Protein AF-A0A6J1MKZ5-F1 (afdb_monomer)

Sequence (200 aa):
MRVTLLDLLPEWLDKWRMAVNVGKTAAIAFNIRRPLRNLQLRGQGIAWQTSVRYLGCYIDASLNMIRMVDHTVCQAAAARSMLHQKNRLQVQQNKCLRLATGAPRYVRNDVIHRDTRTPAVEEFVRNLAHRMFVRADNGPYQH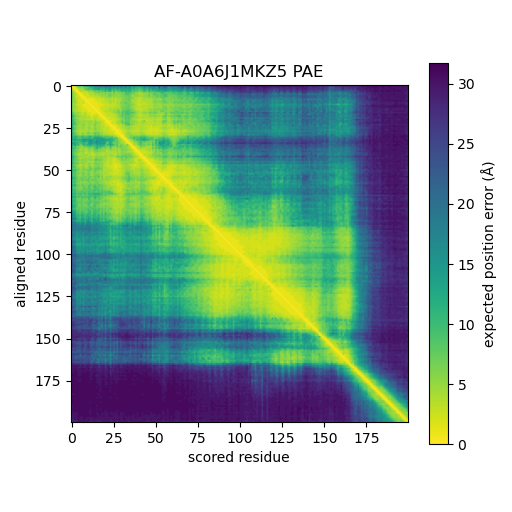LHGIAPHRERPPNGRPLPRELLLVAEPAGADAYGNEDGDEMDDAHTGLDTAPAQDSE

pLDDT: mean 77.27, std 17.69, range [35.28, 95.56]

Mean predicted aligned error: 16.22 Å

Structure (mmCIF, N/CA/C/O backbone):
data_AF-A0A6J1MKZ5-F1
#
_entry.id   AF-A0A6J1MKZ5-F1
#
loop_
_atom_site.group_PDB
_atom_site.id
_atom_site.type_symbol
_atom_site.label_atom_id
_atom_site.label_alt_id
_atom_site.label_comp_id
_atom_site.label_asym_id
_atom_site.label_entity_id
_atom_site.label_seq_id
_atom_site.pdbx_PDB_ins_code
_atom_site.Cartn_x
_atom_site.Cartn_y
_atom_site.Cartn_z
_atom_site.occupancy
_atom_site.B_iso_or_equiv
_atom_site.auth_seq_id
_atom_site.auth_comp_id
_atom_site.auth_asym_id
_atom_site.auth_atom_id
_atom_site.pdbx_PDB_model_num
ATOM 1 N N . MET A 1 1 ? -23.263 8.405 50.311 1.00 45.84 1 MET A N 1
ATOM 2 C CA . MET A 1 1 ? -22.499 7.935 49.132 1.00 45.84 1 MET A CA 1
ATOM 3 C C . MET A 1 1 ? -22.726 8.919 47.996 1.00 45.84 1 MET A C 1
ATOM 5 O O . MET A 1 1 ? -23.864 9.319 47.799 1.00 45.84 1 MET A O 1
ATOM 9 N N . ARG A 1 2 ? -21.676 9.380 47.303 1.00 57.62 2 ARG A N 1
ATOM 10 C CA . ARG A 1 2 ? -21.855 10.218 46.105 1.00 57.62 2 ARG A CA 1
ATOM 11 C C . ARG A 1 2 ? -22.147 9.288 44.928 1.00 57.62 2 ARG A C 1
ATOM 13 O O . ARG A 1 2 ? -21.234 8.593 44.503 1.00 57.62 2 ARG A O 1
ATOM 20 N N . VAL A 1 3 ? -23.392 9.267 44.458 1.00 67.19 3 VAL A N 1
ATOM 21 C CA . VAL A 1 3 ? -23.770 8.598 43.204 1.00 67.19 3 VAL A CA 1
ATOM 22 C C . VAL A 1 3 ? -23.093 9.348 42.065 1.00 67.19 3 VAL A C 1
ATOM 24 O O . VAL A 1 3 ? -23.204 10.574 41.979 1.00 67.19 3 VAL A O 1
ATOM 27 N N . THR A 1 4 ? -22.340 8.643 41.229 1.00 73.69 4 THR A N 1
ATOM 28 C CA . THR A 1 4 ? -21.748 9.230 40.029 1.00 73.69 4 THR A CA 1
ATOM 29 C C . THR A 1 4 ? -22.619 8.910 38.820 1.00 73.69 4 THR A C 1
ATOM 31 O O . THR A 1 4 ? -23.287 7.884 38.779 1.00 73.69 4 THR A O 1
ATOM 34 N N . LEU A 1 5 ? -22.613 9.776 37.802 1.00 76.19 5 LEU A N 1
ATOM 35 C CA . LEU A 1 5 ? -23.346 9.534 36.547 1.00 76.19 5 LEU A CA 1
ATOM 36 C C . LEU A 1 5 ? -22.967 8.201 35.878 1.00 76.19 5 LEU A C 1
ATOM 38 O O . LEU A 1 5 ? -23.777 7.616 35.168 1.00 76.19 5 LEU A O 1
ATOM 42 N N . LEU A 1 6 ? -21.747 7.719 36.118 1.00 76.69 6 LEU A N 1
ATOM 43 C CA . LEU A 1 6 ? -21.253 6.450 35.590 1.00 76.69 6 LEU A CA 1
ATOM 44 C C . LEU A 1 6 ? -21.963 5.242 36.213 1.00 76.69 6 LEU A C 1
ATOM 46 O O . LEU A 1 6 ? -22.095 4.222 35.543 1.00 76.69 6 LEU A O 1
ATOM 50 N N . ASP A 1 7 ? -22.478 5.371 37.436 1.00 80.00 7 ASP A N 1
ATOM 51 C CA . ASP A 1 7 ? -23.222 4.304 38.113 1.00 80.00 7 ASP A CA 1
ATOM 52 C C . ASP A 1 7 ? -24.626 4.118 37.505 1.00 80.00 7 ASP A C 1
ATOM 54 O O . ASP A 1 7 ? -25.175 3.023 37.548 1.00 80.00 7 ASP A O 1
ATOM 58 N N . LEU A 1 8 ? -25.177 5.162 36.867 1.00 87.12 8 LEU A N 1
ATOM 59 C CA . LEU A 1 8 ? -26.462 5.134 36.148 1.00 87.12 8 LEU A CA 1
ATOM 60 C C . LEU A 1 8 ? -26.323 4.692 34.680 1.00 87.12 8 LEU A C 1
ATOM 62 O O . LEU A 1 8 ? -27.315 4.463 33.987 1.00 87.12 8 LEU A O 1
ATOM 66 N N . LEU A 1 9 ? -25.089 4.578 34.182 1.00 86.69 9 LEU A N 1
ATOM 67 C CA . LEU A 1 9 ? -24.806 4.203 32.798 1.00 86.69 9 LEU A CA 1
ATOM 68 C C . LEU A 1 9 ? -25.350 2.810 32.417 1.00 86.69 9 LEU A C 1
ATOM 70 O O . LEU A 1 9 ? -25.903 2.697 31.322 1.00 86.69 9 LEU A O 1
ATOM 74 N N . PRO A 1 10 ? -25.241 1.756 33.256 1.00 87.12 10 PRO A N 1
ATOM 75 C CA . PRO A 1 10 ? -25.804 0.445 32.936 1.00 87.12 10 PRO A CA 1
ATOM 76 C C . PRO A 1 10 ? -27.321 0.498 32.725 1.00 87.12 10 PRO A C 1
ATOM 78 O O . PRO A 1 10 ? -27.802 0.006 31.708 1.00 87.12 10 PRO A O 1
ATOM 81 N N . GLU A 1 11 ? -28.047 1.165 33.628 1.00 88.81 11 GLU A N 1
ATOM 82 C CA . GLU A 1 11 ? -29.507 1.314 33.560 1.00 88.81 11 GLU A CA 1
ATOM 83 C C . GLU A 1 11 ? -29.938 2.086 32.311 1.00 88.81 11 GLU A C 1
ATOM 85 O O . GLU A 1 11 ? -30.907 1.726 31.644 1.00 88.81 11 GLU A O 1
ATOM 90 N N . TRP A 1 12 ? -29.192 3.137 31.956 1.00 90.69 12 TRP A N 1
ATOM 91 C CA . TRP A 1 12 ? -29.436 3.892 30.733 1.00 90.69 12 TRP A CA 1
ATOM 92 C C . TRP A 1 12 ? -29.227 3.023 29.486 1.00 90.69 12 TRP A C 1
ATOM 94 O O . TRP A 1 12 ? -30.085 3.004 28.605 1.00 90.69 12 TRP A O 1
ATOM 104 N N . LEU A 1 13 ? -28.133 2.258 29.419 1.00 91.06 13 LEU A N 1
ATOM 105 C CA . LEU A 1 13 ? -27.872 1.344 28.302 1.00 91.06 13 LEU A CA 1
ATOM 106 C C . LEU A 1 13 ? -28.978 0.292 28.161 1.00 91.06 13 LEU A C 1
ATOM 108 O O . LEU A 1 13 ? -29.415 0.020 27.043 1.00 91.06 13 LEU A O 1
ATOM 112 N N . ASP A 1 14 ? -29.468 -0.254 29.275 1.00 90.69 14 ASP A N 1
ATOM 113 C CA . ASP A 1 14 ? -30.559 -1.231 29.275 1.00 90.69 14 ASP A CA 1
ATOM 114 C C . ASP A 1 14 ? -31.893 -0.604 28.849 1.00 90.69 14 ASP A C 1
ATOM 116 O O . ASP A 1 14 ? -32.604 -1.180 28.022 1.00 90.69 14 ASP A O 1
ATOM 120 N N . LYS A 1 15 ? -32.196 0.620 29.308 1.00 95.25 15 LYS A N 1
ATOM 121 C CA . LYS A 1 15 ? -33.378 1.386 28.874 1.00 95.25 15 LYS A CA 1
ATOM 122 C C . LYS A 1 15 ? -33.405 1.583 27.359 1.00 95.25 15 LYS A C 1
ATOM 124 O O . LYS A 1 15 ? -34.459 1.449 26.740 1.00 95.25 15 LYS A O 1
ATOM 129 N N . TRP A 1 16 ? -32.253 1.876 26.761 1.00 93.50 16 TRP A N 1
ATOM 130 C CA . TRP A 1 16 ? -32.114 2.047 25.312 1.00 93.50 16 TRP A CA 1
ATOM 131 C C . TRP A 1 16 ? -31.810 0.742 24.565 1.00 93.50 16 TRP A C 1
ATOM 133 O O . TRP A 1 16 ? -31.582 0.770 23.358 1.00 93.50 16 TRP A O 1
ATOM 143 N N . ARG A 1 17 ? -31.841 -0.408 25.255 1.00 91.50 17 ARG A N 1
ATOM 144 C CA . ARG A 1 17 ? -31.590 -1.749 24.697 1.00 91.50 17 ARG A CA 1
ATOM 145 C C . ARG A 1 17 ? -30.246 -1.841 23.955 1.00 91.50 17 ARG A C 1
ATOM 147 O O . ARG A 1 17 ? -30.120 -2.547 22.956 1.00 91.50 17 ARG A O 1
ATOM 154 N N . MET A 1 18 ? -29.233 -1.128 24.445 1.00 91.25 18 MET A N 1
ATOM 155 C CA . MET A 1 18 ? -27.890 -1.084 23.871 1.00 91.25 18 MET A CA 1
ATOM 156 C C . MET A 1 18 ? -26.994 -2.155 24.501 1.00 91.25 18 MET A C 1
ATOM 158 O O . MET A 1 18 ? -26.567 -2.039 25.649 1.00 91.25 18 MET A O 1
ATOM 162 N N . ALA A 1 19 ? -26.651 -3.187 23.729 1.00 86.38 19 ALA A N 1
ATOM 163 C CA . ALA A 1 19 ? -25.684 -4.197 24.147 1.00 86.38 19 ALA A CA 1
ATOM 164 C C . ALA A 1 19 ? -24.244 -3.689 23.946 1.00 86.38 19 ALA A C 1
ATOM 166 O O . ALA A 1 19 ? -23.758 -3.581 22.820 1.00 86.38 19 ALA A O 1
ATOM 167 N N . VAL A 1 20 ? -23.544 -3.386 25.042 1.00 86.19 20 VAL A N 1
ATOM 168 C CA . VAL A 1 20 ? -22.145 -2.928 25.021 1.00 86.19 20 VAL A CA 1
ATOM 169 C C . VAL A 1 20 ? -21.198 -4.089 25.310 1.00 86.19 20 VAL A C 1
ATOM 171 O O . VAL A 1 20 ? -21.354 -4.804 26.297 1.00 86.19 20 VAL A O 1
ATOM 174 N N . ASN A 1 21 ? -20.174 -4.255 24.470 1.00 88.19 21 ASN A N 1
ATOM 175 C CA . ASN A 1 21 ? -19.101 -5.217 24.710 1.00 88.19 21 ASN A CA 1
ATOM 176 C C . ASN A 1 21 ? -18.002 -4.575 25.561 1.00 88.19 21 ASN A C 1
ATOM 178 O O . ASN A 1 21 ? -17.155 -3.852 25.037 1.00 88.19 21 ASN A O 1
ATOM 182 N N . VAL A 1 22 ? -18.000 -4.877 26.857 1.00 85.62 22 VAL A N 1
ATOM 183 C CA . VAL A 1 22 ? -17.080 -4.256 27.819 1.00 85.62 22 VAL A CA 1
ATOM 184 C C . VAL A 1 22 ? -15.605 -4.554 27.499 1.00 85.62 22 VAL A C 1
ATOM 186 O O . VAL A 1 22 ? -14.755 -3.682 27.655 1.00 85.62 22 VAL A O 1
ATOM 189 N N . GLY A 1 23 ? -15.285 -5.725 26.933 1.00 84.81 23 GLY A N 1
ATOM 190 C CA . GLY A 1 23 ? -13.914 -6.072 26.528 1.00 84.81 23 GLY A CA 1
ATOM 191 C C . GLY A 1 23 ? -13.373 -5.240 25.357 1.00 84.81 23 GLY A C 1
ATOM 192 O O . GLY A 1 23 ? -12.163 -5.141 25.174 1.00 84.81 23 GLY A O 1
ATOM 193 N N . LYS A 1 24 ? -14.260 -4.619 24.569 1.00 85.62 24 LYS A N 1
ATOM 194 C CA . LYS A 1 24 ? -13.897 -3.675 23.498 1.00 85.62 24 LYS A CA 1
ATOM 195 C C . LYS A 1 24 ? -14.001 -2.213 23.933 1.00 85.62 24 LYS A C 1
ATOM 197 O O . LYS A 1 24 ? -13.600 -1.336 23.170 1.00 85.62 24 LYS A O 1
ATOM 202 N N . THR A 1 25 ? -14.551 -1.933 25.116 1.00 87.38 25 THR A N 1
ATOM 203 C CA . THR A 1 25 ? -14.645 -0.564 25.625 1.00 87.38 25 THR A CA 1
ATOM 204 C C . THR A 1 25 ? -13.347 -0.139 26.287 1.00 87.38 25 THR A C 1
ATOM 206 O O . THR A 1 25 ? -12.787 -0.855 27.112 1.00 87.38 25 THR A O 1
ATOM 209 N N . ALA A 1 26 ? -12.896 1.060 25.944 1.00 88.00 26 ALA A N 1
ATOM 210 C CA . ALA A 1 26 ? -11.793 1.738 26.599 1.00 88.00 26 ALA A CA 1
ATOM 211 C C . ALA A 1 26 ? -12.281 3.106 27.070 1.00 88.00 26 ALA A C 1
ATOM 213 O O . ALA A 1 26 ? -13.064 3.760 26.377 1.00 88.00 26 ALA A O 1
ATOM 214 N N . ALA A 1 27 ? -11.822 3.534 28.242 1.00 88.62 27 ALA A N 1
ATOM 215 C CA . ALA A 1 27 ? -12.116 4.860 28.758 1.00 88.62 27 ALA A CA 1
ATOM 216 C C . ALA A 1 27 ? -10.956 5.800 28.432 1.00 88.62 27 ALA A C 1
ATOM 218 O O . ALA A 1 27 ? -9.791 5.462 28.643 1.00 88.62 27 ALA A O 1
ATOM 219 N N . ILE A 1 28 ? -11.279 6.991 27.939 1.00 89.12 28 ILE A N 1
ATOM 220 C CA . ILE A 1 28 ? -10.311 8.056 27.694 1.00 89.12 28 ILE A CA 1
ATOM 221 C C . ILE A 1 28 ? -10.768 9.308 28.432 1.00 89.12 28 ILE A C 1
ATOM 223 O O . ILE A 1 28 ? -11.941 9.678 28.405 1.00 89.12 28 ILE A O 1
ATOM 227 N N . ALA A 1 29 ? -9.838 9.928 29.145 1.00 87.12 29 ALA A N 1
ATOM 228 C CA . ALA A 1 29 ? -10.074 11.157 29.879 1.00 87.12 29 ALA A CA 1
ATOM 229 C C . ALA A 1 29 ? -9.393 12.308 29.145 1.00 87.12 29 ALA A C 1
ATOM 231 O O . ALA A 1 29 ? -8.178 12.292 28.959 1.00 87.12 29 ALA A O 1
ATOM 232 N N . PHE A 1 30 ? -10.170 13.318 28.766 1.00 86.25 30 PHE A N 1
ATOM 233 C CA . PHE A 1 30 ? -9.642 14.514 28.121 1.00 86.25 30 PHE A CA 1
ATOM 234 C C . PHE A 1 30 ? -9.359 15.586 29.160 1.00 86.25 30 PHE A C 1
ATOM 236 O O . PHE A 1 30 ? -10.238 15.939 29.943 1.00 86.25 30 PHE A O 1
ATOM 243 N N . ASN A 1 31 ? -8.139 16.122 29.148 1.00 75.19 31 ASN A N 1
ATOM 244 C CA . ASN A 1 31 ? -7.772 17.295 29.946 1.00 75.19 31 ASN A CA 1
ATOM 245 C C . ASN A 1 31 ? -8.021 17.139 31.471 1.00 75.19 31 ASN A C 1
ATOM 247 O O . ASN A 1 31 ? -8.273 18.110 32.185 1.00 75.19 31 ASN A O 1
ATOM 251 N N . ILE A 1 32 ? -7.957 15.905 31.991 1.00 77.19 32 ILE A N 1
ATOM 252 C CA . ILE A 1 32 ? -8.093 15.611 33.426 1.00 77.19 32 ILE A CA 1
ATOM 253 C C . ILE A 1 32 ? -6.699 15.523 34.058 1.00 77.19 32 ILE A C 1
ATOM 255 O O . ILE A 1 32 ? -5.893 14.682 33.680 1.00 77.19 32 ILE A O 1
ATOM 259 N N . ARG A 1 33 ? -6.430 16.363 35.068 1.00 67.69 33 ARG A N 1
ATOM 260 C CA . ARG A 1 33 ? -5.168 16.370 35.846 1.00 67.69 33 ARG A CA 1
ATOM 261 C C . ARG A 1 33 ? -5.219 15.540 37.139 1.00 67.69 33 ARG A C 1
ATOM 263 O O . ARG A 1 33 ? -4.324 15.632 37.971 1.00 67.69 33 ARG A O 1
ATOM 270 N N . ARG A 1 34 ? -6.302 14.794 37.360 1.00 70.75 34 ARG A N 1
ATOM 271 C CA . ARG A 1 34 ? -6.555 14.017 38.586 1.00 70.75 34 ARG A CA 1
ATOM 272 C C . ARG A 1 34 ? -6.294 12.525 38.346 1.00 70.75 34 ARG A C 1
ATOM 274 O O . ARG A 1 34 ? -6.511 12.074 37.222 1.00 70.75 34 ARG A O 1
ATOM 281 N N . PRO A 1 35 ? -5.894 11.756 39.379 1.00 65.75 35 PRO A N 1
ATOM 282 C CA . PRO A 1 35 ? -5.756 10.309 39.255 1.00 65.75 35 PRO A CA 1
ATOM 283 C C . PRO A 1 35 ? -7.092 9.686 38.841 1.00 65.75 35 PRO A C 1
ATOM 285 O O . PRO A 1 35 ? -8.147 9.987 39.412 1.00 65.75 35 PRO A O 1
ATOM 288 N N . LEU A 1 36 ? -7.033 8.848 37.809 1.00 73.50 36 LEU A N 1
ATOM 289 C CA . LEU A 1 36 ? -8.198 8.211 37.213 1.00 73.50 36 LEU A CA 1
ATOM 290 C C . LEU A 1 36 ? -8.716 7.120 38.155 1.00 73.50 36 LEU A C 1
ATOM 292 O O . LEU A 1 36 ? -7.950 6.310 38.672 1.00 73.50 36 LEU A O 1
ATOM 296 N N . ARG A 1 37 ? -10.026 7.122 38.410 1.00 78.69 37 ARG A N 1
ATOM 297 C CA . ARG A 1 37 ? -10.677 6.102 39.243 1.00 78.69 37 ARG A CA 1
ATOM 298 C C . ARG A 1 37 ? -10.815 4.813 38.451 1.00 78.69 37 ARG A C 1
ATOM 300 O O . ARG A 1 37 ? -11.100 4.874 37.260 1.00 78.69 37 ARG A O 1
ATOM 307 N N . ASN A 1 38 ? -10.702 3.662 39.104 1.00 81.12 38 ASN A N 1
ATOM 308 C CA . ASN A 1 38 ? -11.008 2.388 38.457 1.00 81.12 38 ASN A CA 1
ATOM 309 C C . ASN A 1 38 ? -12.475 2.385 38.012 1.00 81.12 38 ASN A C 1
ATOM 311 O O . ASN A 1 38 ? -13.374 2.495 38.844 1.00 81.12 38 ASN A O 1
ATOM 315 N N . LEU A 1 39 ? -12.696 2.315 36.699 1.00 81.38 39 LEU A N 1
ATOM 316 C CA . LEU A 1 39 ? -14.025 2.298 36.106 1.00 81.38 39 LEU A CA 1
ATOM 317 C C . LEU A 1 39 ? -14.482 0.848 35.979 1.00 81.38 39 LEU A C 1
ATOM 319 O O . LEU A 1 39 ? -13.737 0.016 35.467 1.00 81.38 39 LEU A O 1
ATOM 323 N N . GLN A 1 40 ? -15.695 0.547 36.427 1.00 83.44 40 GLN A N 1
ATOM 324 C CA . GLN A 1 40 ? -16.302 -0.769 36.267 1.00 83.44 40 GLN A CA 1
ATOM 325 C C . GLN A 1 40 ? -17.647 -0.612 35.568 1.00 83.44 40 GLN A C 1
ATOM 327 O O . GLN A 1 40 ? -18.465 0.208 35.971 1.00 83.44 40 GLN A O 1
ATOM 332 N N . LEU A 1 41 ? -17.877 -1.399 34.522 1.00 83.69 41 LEU A N 1
ATOM 333 C CA . LEU A 1 41 ? -19.159 -1.480 33.833 1.00 83.69 41 LEU A CA 1
ATOM 334 C C . LEU A 1 41 ? -19.642 -2.924 33.920 1.00 83.69 41 LEU A C 1
ATOM 336 O O . LEU A 1 41 ? -18.943 -3.835 33.482 1.00 83.69 41 LEU A O 1
ATOM 340 N N . ARG A 1 42 ? -20.821 -3.141 34.520 1.00 82.88 42 ARG A N 1
ATOM 341 C CA . ARG A 1 42 ? -21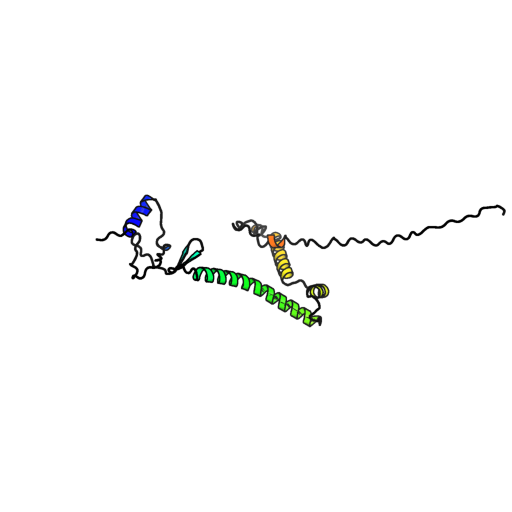.394 -4.487 34.743 1.00 82.88 42 ARG A CA 1
ATOM 342 C C . ARG A 1 42 ? -20.428 -5.448 35.466 1.00 82.88 42 ARG A C 1
ATOM 344 O O . ARG A 1 42 ? -20.343 -6.622 35.128 1.00 82.88 42 ARG A O 1
ATOM 351 N N . GLY A 1 43 ? -19.657 -4.938 36.430 1.00 81.56 43 GLY A N 1
ATOM 352 C CA . GLY A 1 43 ? -18.681 -5.721 37.203 1.00 81.56 43 GLY A CA 1
ATOM 353 C C . GLY A 1 43 ? -17.350 -6.013 36.492 1.00 81.56 43 GLY A C 1
ATOM 354 O O . GLY A 1 43 ? -16.447 -6.563 37.116 1.00 81.56 43 GLY A O 1
ATOM 355 N N . GLN A 1 44 ? -17.181 -5.615 35.226 1.00 83.94 44 GLN A N 1
ATOM 356 C CA . GLN A 1 44 ? -15.911 -5.719 34.499 1.00 83.94 44 GLN A CA 1
ATOM 357 C C . GLN A 1 44 ? -15.167 -4.378 34.500 1.00 83.94 44 GLN A C 1
ATOM 359 O O . GLN A 1 44 ? -15.756 -3.326 34.253 1.00 83.94 44 GLN A O 1
ATOM 364 N N . GLY A 1 45 ? -13.865 -4.409 34.797 1.00 86.75 45 GLY A N 1
ATOM 365 C CA . GLY A 1 45 ? -13.018 -3.216 34.820 1.00 86.75 45 GLY A CA 1
ATOM 366 C C . GLY A 1 45 ? -12.712 -2.698 33.414 1.00 86.75 45 GLY A C 1
ATOM 367 O O . GLY A 1 45 ? -12.257 -3.456 32.561 1.00 86.75 45 GLY A O 1
ATOM 368 N N . ILE A 1 46 ? -12.922 -1.403 33.182 1.00 87.88 46 ILE A N 1
ATOM 369 C CA . ILE A 1 46 ? -12.561 -0.724 31.936 1.00 87.88 46 ILE A CA 1
ATOM 370 C C . ILE A 1 46 ? -11.175 -0.102 32.104 1.00 87.88 46 ILE A C 1
ATOM 372 O O . ILE A 1 46 ? -10.945 0.712 33.001 1.00 87.88 46 ILE A O 1
ATOM 376 N N . ALA A 1 47 ? -10.253 -0.466 31.212 1.00 87.81 47 ALA A N 1
ATOM 377 C CA . ALA A 1 47 ? -8.915 0.103 31.193 1.00 87.81 47 ALA A CA 1
ATOM 378 C C . ALA A 1 47 ? -8.944 1.555 30.695 1.00 87.81 47 ALA A C 1
ATOM 380 O O . ALA A 1 47 ? -9.526 1.866 29.649 1.00 87.81 47 ALA A O 1
ATOM 381 N N . TRP A 1 48 ? -8.264 2.435 31.427 1.00 88.75 48 TRP A N 1
ATOM 382 C CA . TRP A 1 48 ? -7.966 3.779 30.952 1.00 88.75 48 TRP A CA 1
ATOM 383 C C . TRP A 1 48 ? -6.878 3.720 29.891 1.00 88.75 48 TRP A C 1
ATOM 385 O O . TRP A 1 48 ? -5.815 3.139 30.106 1.00 88.75 48 TRP A O 1
ATOM 395 N N . GLN A 1 49 ? -7.139 4.341 28.749 1.00 88.81 49 GLN A N 1
ATOM 396 C CA . GLN A 1 49 ? -6.185 4.458 27.659 1.00 88.81 49 GLN A CA 1
ATOM 397 C C . GLN A 1 49 ? -5.914 5.932 27.380 1.00 88.81 49 GLN A C 1
ATOM 399 O O . GLN A 1 49 ? -6.808 6.774 27.422 1.00 88.81 49 GLN A O 1
ATOM 404 N N . THR A 1 50 ? -4.661 6.247 27.073 1.00 88.56 50 THR A N 1
ATOM 405 C CA . THR A 1 50 ? -4.256 7.594 26.654 1.00 88.56 50 THR A CA 1
ATOM 406 C C . THR A 1 50 ? -4.608 7.876 25.202 1.00 88.56 50 THR A C 1
ATOM 408 O O . THR A 1 50 ? -4.547 9.025 24.775 1.00 88.56 50 THR A O 1
ATOM 411 N N . SER A 1 51 ? -4.957 6.848 24.430 1.00 89.06 51 SER A N 1
ATOM 412 C CA . SER A 1 51 ? -5.337 7.000 23.037 1.00 89.06 51 SER A CA 1
ATOM 413 C C . SER A 1 51 ? -6.125 5.796 22.541 1.00 89.06 51 SER A C 1
ATOM 415 O O . SER A 1 51 ? -5.749 4.653 22.810 1.00 89.06 51 SER A O 1
ATOM 417 N N . VAL A 1 52 ? -7.218 6.069 21.830 1.00 90.25 52 VAL A N 1
ATOM 418 C CA . VAL A 1 52 ? -8.224 5.088 21.401 1.00 90.25 52 VAL A CA 1
ATOM 419 C C . VAL A 1 52 ? -8.539 5.298 19.922 1.00 90.25 52 VAL A C 1
ATOM 421 O O . VAL A 1 52 ? -8.594 6.429 19.442 1.00 90.25 52 VAL A O 1
ATOM 424 N N . ARG A 1 53 ? -8.770 4.209 19.180 1.00 90.06 53 ARG A N 1
ATOM 425 C CA . ARG A 1 53 ? -9.219 4.283 17.785 1.00 90.06 53 ARG A CA 1
ATOM 426 C C . ARG A 1 53 ? -10.744 4.362 17.720 1.00 90.06 53 ARG A C 1
ATOM 428 O O . ARG A 1 53 ? -11.421 3.427 18.138 1.00 90.06 53 ARG A O 1
ATOM 435 N N . TYR A 1 54 ? -11.270 5.431 17.135 1.00 87.81 54 TYR A N 1
ATOM 436 C CA . TYR A 1 54 ? -12.699 5.669 16.949 1.00 87.81 54 TYR A CA 1
ATOM 437 C C . TYR A 1 54 ? -12.994 6.031 15.492 1.00 87.81 54 TYR A C 1
ATOM 439 O O . TYR A 1 54 ? -12.402 6.962 14.956 1.00 87.81 54 TYR A O 1
ATOM 447 N N . LEU A 1 55 ? -13.874 5.265 14.833 1.00 88.19 55 LEU A N 1
ATOM 448 C CA . LEU A 1 55 ? -14.244 5.442 13.414 1.00 88.19 55 LEU A CA 1
ATOM 449 C C . LEU A 1 55 ? -13.048 5.548 12.441 1.00 88.19 55 LEU A C 1
ATOM 451 O O . LEU A 1 55 ? -13.134 6.178 11.395 1.00 88.19 55 LEU A O 1
ATOM 455 N N . GLY A 1 56 ? -11.920 4.913 12.777 1.00 84.38 56 GLY A N 1
ATOM 456 C CA . GLY A 1 56 ? -10.691 4.968 11.975 1.00 84.38 56 GLY A CA 1
ATOM 457 C C . GLY A 1 56 ? -9.735 6.112 12.333 1.00 84.38 56 GLY A C 1
ATOM 458 O O . GLY A 1 56 ? -8.607 6.111 11.851 1.00 84.38 56 GLY A O 1
ATOM 459 N N . CYS A 1 57 ? -10.127 7.015 13.231 1.00 86.44 57 CYS A N 1
ATOM 460 C CA . CYS A 1 57 ? -9.284 8.087 13.756 1.00 86.44 57 CYS A CA 1
ATOM 461 C C . CYS A 1 57 ? -8.673 7.683 15.102 1.00 86.44 57 CYS A C 1
ATOM 463 O O . CYS A 1 57 ? -9.337 7.055 15.928 1.00 86.44 57 CYS A O 1
ATOM 465 N N . TYR A 1 58 ? -7.415 8.049 15.345 1.00 90.94 58 TYR A N 1
ATOM 466 C CA . TYR A 1 58 ? -6.797 7.893 16.663 1.00 90.94 58 TYR A CA 1
ATOM 467 C C . TYR A 1 58 ? -7.043 9.157 17.477 1.00 90.94 58 TYR A C 1
ATOM 469 O O . TYR A 1 58 ? -6.580 10.233 17.112 1.00 90.94 58 TYR A O 1
ATOM 477 N N . ILE A 1 59 ? -7.787 9.015 18.569 1.00 90.12 59 ILE A N 1
ATOM 478 C CA . ILE A 1 59 ? -8.094 10.106 19.485 1.00 90.12 59 ILE A CA 1
ATOM 479 C C . ILE A 1 59 ? -7.162 9.982 20.684 1.00 90.12 59 ILE A C 1
ATOM 481 O O . ILE A 1 59 ? -7.250 9.012 21.435 1.00 90.12 59 ILE A O 1
ATOM 485 N N . ASP A 1 60 ? -6.289 10.971 20.861 1.00 89.75 60 ASP A N 1
ATOM 486 C CA . ASP A 1 60 ? -5.361 11.058 21.989 1.00 89.75 60 ASP A CA 1
ATOM 487 C C . ASP A 1 60 ? -5.971 11.872 23.144 1.00 89.75 60 ASP A C 1
ATOM 489 O O . ASP A 1 60 ? -6.769 12.782 22.925 1.00 89.75 60 ASP A O 1
ATOM 493 N N . ALA A 1 61 ? -5.571 11.587 24.385 1.00 86.12 61 ALA A N 1
ATOM 494 C CA . ALA A 1 61 ? -6.102 12.228 25.594 1.00 86.12 61 ALA A CA 1
ATOM 495 C C . ALA A 1 61 ? -5.816 13.742 25.661 1.00 86.12 61 ALA A C 1
ATOM 497 O O . ALA A 1 61 ? -6.554 14.492 26.301 1.00 86.12 61 ALA A O 1
ATOM 498 N N . SER A 1 62 ? -4.757 14.197 24.983 1.00 83.56 62 SER A N 1
ATOM 499 C CA . SER A 1 62 ? -4.432 15.616 24.808 1.00 83.56 62 SER A CA 1
ATOM 500 C C . SER A 1 62 ? -5.108 16.256 23.594 1.00 83.56 62 SER A C 1
ATOM 502 O O . SER A 1 62 ? -4.947 17.451 23.388 1.00 83.56 62 SER A O 1
ATOM 504 N N . LEU A 1 63 ? -5.840 15.482 22.782 1.00 84.00 63 LEU A N 1
ATOM 505 C CA . LEU A 1 63 ? -6.449 15.908 21.516 1.00 84.00 63 LEU A CA 1
ATOM 506 C C . LEU A 1 63 ? -5.466 16.515 20.496 1.00 84.00 63 LEU A C 1
ATOM 508 O O . LEU A 1 63 ? -5.892 17.136 19.530 1.00 84.00 63 LEU A O 1
ATOM 512 N N . ASN A 1 64 ? -4.159 16.270 20.642 1.00 87.06 64 ASN A N 1
ATOM 513 C CA . ASN A 1 64 ? -3.146 16.790 19.714 1.00 87.06 64 ASN A CA 1
ATOM 514 C C . ASN A 1 64 ? -3.130 16.068 18.352 1.00 87.06 64 ASN A C 1
ATOM 516 O O . ASN A 1 64 ? -2.407 16.490 17.457 1.00 87.06 64 ASN A O 1
ATOM 520 N N . MET A 1 65 ? -3.876 14.966 18.201 1.00 85.00 65 MET A N 1
ATOM 521 C CA . MET A 1 65 ? -3.982 14.152 16.974 1.00 85.00 65 MET A CA 1
ATOM 522 C C . MET A 1 65 ? -2.641 13.653 16.395 1.00 85.00 65 MET A C 1
ATOM 524 O O . MET A 1 65 ? -2.606 13.153 15.271 1.00 85.00 65 MET A O 1
ATOM 528 N N . ILE A 1 66 ? -1.539 13.729 17.149 1.00 87.69 66 ILE A N 1
ATOM 529 C CA . ILE A 1 66 ? -0.195 13.354 16.683 1.00 87.69 66 ILE A CA 1
ATOM 530 C C . ILE A 1 66 ? -0.178 11.884 16.271 1.00 87.69 66 ILE A C 1
ATOM 532 O O . ILE A 1 66 ? 0.285 11.561 15.181 1.00 87.69 66 ILE A O 1
ATOM 536 N N . ARG A 1 67 ? -0.785 10.995 17.070 1.00 87.62 67 ARG A N 1
ATOM 537 C CA . ARG A 1 67 ? -0.822 9.567 16.735 1.00 87.62 67 ARG A CA 1
ATOM 538 C C . ARG A 1 67 ? -1.587 9.298 15.440 1.00 87.62 67 ARG A C 1
ATOM 540 O O . ARG A 1 67 ? -1.246 8.375 14.704 1.00 87.62 67 ARG A O 1
ATOM 547 N N . MET A 1 68 ? -2.624 10.084 15.153 1.00 89.56 68 MET A N 1
ATOM 548 C CA . MET A 1 68 ? -3.360 9.968 13.896 1.00 89.56 68 MET A CA 1
ATOM 549 C C . MET A 1 68 ? -2.480 10.378 12.712 1.00 89.56 68 MET A C 1
ATOM 551 O O . MET A 1 68 ? -2.428 9.655 11.714 1.00 89.56 68 MET A O 1
ATOM 555 N N . VAL A 1 69 ? -1.744 11.485 12.837 1.00 91.38 69 VAL A N 1
ATOM 556 C CA . VAL A 1 69 ? -0.780 11.922 11.818 1.00 91.38 69 VAL A CA 1
ATOM 557 C C . VAL A 1 69 ? 0.295 10.854 11.613 1.00 91.38 69 VAL A C 1
ATOM 559 O O . VAL A 1 69 ? 0.479 10.394 10.490 1.00 91.38 69 VAL A O 1
ATOM 562 N N . ASP A 1 70 ? 0.910 10.352 12.679 1.00 91.88 70 ASP A N 1
ATOM 563 C CA . ASP A 1 70 ? 1.930 9.304 12.589 1.00 91.88 70 ASP A CA 1
ATOM 564 C C . ASP A 1 70 ? 1.392 8.033 11.929 1.00 91.88 70 ASP A C 1
ATOM 566 O O . ASP A 1 70 ? 2.031 7.468 11.043 1.00 91.88 70 ASP A O 1
ATOM 570 N N . HIS A 1 71 ? 0.190 7.590 12.306 1.00 90.12 71 HIS A N 1
ATOM 571 C CA . HIS A 1 71 ? -0.436 6.415 11.708 1.00 90.12 71 HIS A CA 1
ATOM 572 C C . HIS A 1 71 ? -0.667 6.606 10.201 1.00 90.12 71 HIS A C 1
ATOM 574 O O . HIS A 1 71 ? -0.334 5.725 9.408 1.00 90.12 71 HIS A O 1
ATOM 580 N N . THR A 1 72 ? -1.210 7.756 9.790 1.00 90.38 72 THR A N 1
ATOM 581 C CA . THR A 1 72 ? -1.445 8.066 8.367 1.00 90.38 72 THR A CA 1
ATOM 582 C C . THR A 1 72 ? -0.147 8.180 7.568 1.00 90.38 72 THR A C 1
ATOM 584 O O . THR A 1 72 ? -0.062 7.648 6.458 1.00 90.38 72 THR A O 1
ATOM 587 N N . VAL A 1 73 ? 0.895 8.787 8.142 1.00 93.94 73 VAL A N 1
ATOM 588 C CA . VAL A 1 73 ? 2.229 8.873 7.536 1.00 93.94 73 VAL A CA 1
ATOM 589 C C . VAL A 1 73 ? 2.858 7.487 7.404 1.00 93.94 73 VAL A C 1
ATOM 591 O O . VAL A 1 73 ? 3.309 7.131 6.316 1.00 93.94 73 VAL A O 1
ATOM 594 N N . CYS A 1 74 ? 2.842 6.674 8.462 1.00 91.88 74 CYS A N 1
ATOM 595 C CA . CYS A 1 74 ? 3.349 5.301 8.444 1.00 91.88 74 CYS A CA 1
ATOM 596 C C . CYS A 1 74 ? 2.615 4.438 7.411 1.00 91.88 74 CYS A C 1
ATOM 598 O O . CYS A 1 74 ? 3.250 3.708 6.649 1.00 91.88 74 CYS A O 1
ATOM 600 N N . GLN A 1 75 ? 1.288 4.558 7.322 1.00 89.25 75 GLN A N 1
ATOM 601 C CA . GLN A 1 75 ? 0.488 3.850 6.325 1.00 89.25 75 GLN A CA 1
ATOM 602 C C . GLN A 1 75 ? 0.864 4.265 4.893 1.00 89.25 75 GLN A C 1
ATOM 604 O O . GLN A 1 75 ? 1.033 3.411 4.019 1.00 89.25 75 GLN A O 1
ATOM 609 N N . ALA A 1 76 ? 1.052 5.564 4.644 1.00 90.31 76 ALA A N 1
ATOM 610 C CA . ALA A 1 76 ? 1.496 6.066 3.346 1.00 90.31 76 ALA A CA 1
ATOM 611 C C . ALA A 1 76 ? 2.935 5.630 3.015 1.00 90.31 76 ALA A C 1
ATOM 613 O O . ALA A 1 76 ? 3.224 5.253 1.878 1.00 90.31 76 ALA A O 1
ATOM 614 N N . ALA A 1 77 ? 3.840 5.642 3.996 1.00 89.75 77 ALA A N 1
ATOM 615 C CA . ALA A 1 77 ? 5.216 5.185 3.839 1.00 89.75 77 ALA A CA 1
ATOM 616 C C . ALA A 1 77 ? 5.281 3.689 3.499 1.00 89.75 77 ALA A C 1
ATOM 618 O O . ALA A 1 77 ? 6.021 3.306 2.593 1.00 89.75 77 ALA A O 1
ATOM 619 N N . ALA A 1 78 ? 4.457 2.860 4.147 1.00 87.06 78 ALA A N 1
ATOM 620 C CA . ALA A 1 78 ? 4.333 1.440 3.831 1.00 87.06 78 ALA A CA 1
ATOM 621 C C . ALA A 1 78 ? 3.833 1.209 2.394 1.00 87.06 78 ALA A C 1
ATOM 623 O O . ALA A 1 78 ? 4.384 0.382 1.672 1.00 87.06 78 ALA A O 1
ATOM 624 N N . ALA A 1 79 ? 2.847 1.979 1.926 1.00 84.38 79 ALA A N 1
ATOM 625 C CA . ALA A 1 79 ? 2.403 1.901 0.532 1.00 84.38 79 ALA A CA 1
ATOM 626 C C . ALA A 1 79 ? 3.509 2.331 -0.457 1.00 84.38 79 ALA A C 1
ATOM 628 O O . ALA A 1 79 ? 3.711 1.700 -1.496 1.00 84.38 79 ALA A O 1
ATOM 629 N N . ARG A 1 80 ? 4.271 3.382 -0.127 1.00 82.25 80 ARG A N 1
ATOM 630 C CA . ARG A 1 80 ? 5.401 3.853 -0.947 1.00 82.25 80 ARG A CA 1
ATOM 631 C C . ARG A 1 80 ? 6.556 2.854 -0.991 1.00 82.25 80 ARG A C 1
ATOM 633 O O . ARG A 1 80 ? 7.161 2.690 -2.048 1.00 82.25 80 ARG A O 1
ATOM 640 N N . SER A 1 81 ? 6.866 2.174 0.112 1.00 80.31 81 SER A N 1
ATOM 641 C CA . SER A 1 81 ? 7.958 1.192 0.156 1.00 80.31 81 SER A CA 1
ATOM 642 C C . SER A 1 81 ? 7.682 -0.020 -0.742 1.00 80.31 81 SER A C 1
ATOM 644 O O . SER A 1 81 ? 8.606 -0.544 -1.366 1.00 80.31 81 SER A O 1
ATOM 646 N N . MET A 1 82 ? 6.411 -0.405 -0.902 1.00 78.75 82 MET A N 1
ATOM 647 C CA . MET A 1 82 ? 5.995 -1.436 -1.860 1.00 78.75 82 MET A CA 1
ATOM 648 C C . MET A 1 82 ? 6.283 -1.014 -3.310 1.00 78.75 82 MET A C 1
ATOM 650 O O . MET A 1 82 ? 6.834 -1.796 -4.084 1.00 78.75 82 MET A O 1
ATOM 654 N N . LEU A 1 83 ? 5.994 0.242 -3.674 1.00 81.25 83 LEU A N 1
ATOM 655 C CA . LEU A 1 83 ? 6.320 0.787 -5.002 1.00 81.25 83 LEU A CA 1
ATOM 656 C C . LEU A 1 83 ? 7.832 0.935 -5.218 1.00 81.25 83 LEU A C 1
ATOM 658 O O . LEU A 1 83 ? 8.333 0.753 -6.329 1.00 81.25 83 LEU A O 1
ATOM 662 N N . HIS A 1 84 ? 8.572 1.231 -4.150 1.00 83.81 84 HIS A N 1
ATOM 663 C CA . HIS A 1 84 ? 10.018 1.409 -4.201 1.00 83.81 84 HIS A CA 1
ATOM 664 C C . HIS A 1 84 ? 10.744 0.150 -4.694 1.00 83.81 84 HIS A C 1
ATOM 666 O O . HIS A 1 84 ? 11.670 0.267 -5.494 1.00 83.81 84 HIS A O 1
ATOM 672 N N . GLN A 1 85 ? 10.309 -1.052 -4.294 1.00 84.81 85 GLN A N 1
ATOM 673 C CA . GLN A 1 85 ? 10.924 -2.298 -4.771 1.00 84.81 85 GLN A CA 1
ATOM 674 C C . GLN A 1 85 ? 10.791 -2.460 -6.294 1.00 84.81 85 GLN A C 1
ATOM 676 O O . GLN A 1 85 ? 11.787 -2.753 -6.956 1.00 84.81 85 GLN A O 1
ATOM 681 N N . LYS A 1 86 ? 9.609 -2.180 -6.870 1.00 85.31 86 LYS A N 1
ATOM 682 C CA . LYS A 1 86 ? 9.399 -2.207 -8.333 1.00 85.31 86 LYS A CA 1
ATOM 683 C C . LYS A 1 86 ? 10.355 -1.245 -9.042 1.00 85.31 86 LYS A C 1
ATOM 685 O O . LYS A 1 86 ? 11.036 -1.627 -9.991 1.00 85.31 86 LYS A O 1
ATOM 690 N N . ASN A 1 87 ? 10.446 -0.011 -8.545 1.00 87.88 87 ASN A N 1
ATOM 691 C CA . ASN A 1 87 ? 11.292 1.019 -9.147 1.00 87.88 87 ASN A CA 1
ATOM 692 C C . ASN A 1 87 ? 12.780 0.667 -9.053 1.00 87.88 87 ASN A C 1
ATOM 694 O O . ASN A 1 87 ? 13.517 0.882 -10.009 1.00 87.88 87 ASN A O 1
ATOM 698 N N . ARG A 1 88 ? 13.228 0.076 -7.938 1.00 91.31 88 ARG A N 1
ATOM 699 C CA . ARG A 1 88 ? 14.613 -0.397 -7.786 1.00 91.31 88 ARG A CA 1
ATOM 700 C C . ARG A 1 88 ? 14.978 -1.451 -8.826 1.00 91.31 88 ARG A C 1
ATOM 702 O O . ARG A 1 88 ? 16.055 -1.366 -9.410 1.00 91.31 88 ARG A O 1
ATOM 709 N N . LEU A 1 89 ? 14.087 -2.413 -9.075 1.00 91.69 89 LEU A N 1
ATOM 710 C CA . LEU A 1 89 ? 14.306 -3.443 -10.093 1.00 91.69 89 LEU A CA 1
ATOM 711 C C . LEU A 1 89 ? 14.383 -2.833 -11.497 1.00 91.69 89 LEU A C 1
ATOM 713 O O . LEU A 1 89 ? 15.292 -3.171 -12.251 1.00 91.69 89 LEU A O 1
ATOM 717 N N . GLN A 1 90 ? 13.502 -1.880 -11.820 1.00 91.75 90 GLN A N 1
ATOM 718 C CA . GLN A 1 90 ? 13.549 -1.168 -13.100 1.00 91.75 90 GLN A CA 1
ATOM 719 C C . GLN A 1 90 ? 14.848 -0.366 -13.263 1.00 91.75 90 GLN A C 1
ATOM 721 O O . GLN A 1 90 ? 15.471 -0.399 -14.319 1.00 91.75 90 GLN A O 1
ATOM 726 N N . VAL A 1 91 ? 15.301 0.325 -12.213 1.00 92.19 91 VAL A N 1
ATOM 727 C CA . VAL A 1 91 ? 16.567 1.076 -12.237 1.00 92.19 91 VAL A CA 1
ATOM 728 C C . VAL A 1 91 ? 17.753 0.143 -12.474 1.00 92.19 91 VAL A C 1
ATOM 730 O O . VAL A 1 91 ? 18.627 0.464 -13.280 1.00 92.19 91 VAL A O 1
ATOM 733 N N . GLN A 1 92 ? 17.775 -1.020 -11.818 1.00 94.00 92 GLN A N 1
ATOM 734 C CA . GLN A 1 92 ? 18.831 -2.008 -12.018 1.00 94.00 92 GLN A CA 1
ATOM 735 C C . GLN A 1 92 ? 18.812 -2.569 -13.446 1.00 94.00 92 GLN A C 1
ATOM 737 O O . GLN A 1 92 ? 19.865 -2.628 -14.077 1.00 94.00 92 GLN A O 1
ATOM 742 N N . GLN A 1 93 ? 17.629 -2.901 -13.979 1.00 94.00 93 GLN A N 1
ATOM 743 C CA . GLN A 1 93 ? 17.467 -3.333 -15.370 1.00 94.00 93 GLN A CA 1
ATOM 744 C C . GLN A 1 93 ? 18.024 -2.278 -16.335 1.00 94.00 93 GLN A C 1
ATOM 746 O O . GLN A 1 93 ? 18.881 -2.590 -17.158 1.00 94.00 93 GLN A O 1
ATOM 751 N N . ASN A 1 94 ? 17.611 -1.017 -16.184 1.00 93.38 94 ASN A N 1
ATOM 752 C CA . ASN A 1 94 ? 18.047 0.081 -17.048 1.00 93.38 94 ASN A CA 1
ATOM 753 C C . ASN A 1 94 ? 19.568 0.273 -17.000 1.00 93.38 94 ASN A C 1
ATOM 755 O O . ASN A 1 94 ? 20.196 0.557 -18.019 1.00 93.38 94 ASN A O 1
ATOM 759 N N . LYS A 1 95 ? 20.174 0.106 -15.819 1.00 94.19 95 LYS A N 1
ATOM 760 C CA . LYS A 1 95 ? 21.626 0.200 -15.652 1.00 94.19 95 LYS A CA 1
ATOM 761 C C . LYS A 1 95 ? 22.347 -0.945 -16.358 1.00 94.19 95 LYS A C 1
ATOM 763 O O . LYS A 1 95 ? 23.311 -0.690 -17.072 1.00 94.19 95 LYS A O 1
ATOM 768 N N . CYS A 1 96 ? 21.875 -2.180 -16.193 1.00 94.25 96 CYS A N 1
ATOM 769 C CA . CYS A 1 96 ? 22.439 -3.345 -16.872 1.00 94.25 96 CYS A CA 1
ATOM 770 C C . CYS A 1 96 ? 22.336 -3.222 -18.396 1.00 94.25 96 CYS A C 1
ATOM 772 O O . CYS A 1 96 ? 23.334 -3.426 -19.080 1.00 94.25 96 CYS A O 1
ATOM 774 N N . LEU A 1 97 ? 21.172 -2.823 -18.920 1.00 93.94 97 LEU A N 1
ATOM 775 C CA . LEU A 1 97 ? 20.975 -2.638 -20.360 1.00 93.94 97 LEU A CA 1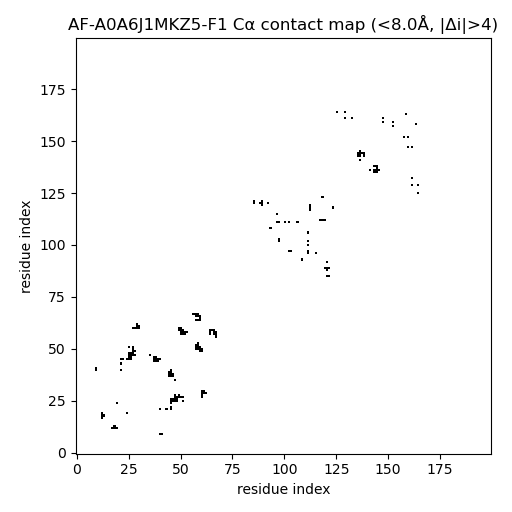
ATOM 776 C C . LEU A 1 97 ? 21.923 -1.578 -20.926 1.00 93.94 97 LEU A C 1
ATOM 778 O O . LEU A 1 97 ? 22.571 -1.821 -21.936 1.00 93.94 97 LEU A O 1
ATOM 782 N N . ARG A 1 98 ? 22.084 -0.442 -20.236 1.00 95.12 98 ARG A N 1
ATOM 783 C CA . ARG A 1 98 ? 23.033 0.607 -20.643 1.00 95.12 98 ARG A CA 1
ATOM 784 C C . ARG A 1 98 ? 24.482 0.144 -20.650 1.00 95.12 98 ARG A C 1
ATOM 786 O O . ARG A 1 98 ? 25.227 0.523 -21.545 1.00 95.12 98 ARG A O 1
ATOM 793 N N . LEU A 1 99 ? 24.885 -0.643 -19.654 1.00 95.56 99 LEU A N 1
ATOM 794 C CA . LEU A 1 99 ? 26.238 -1.195 -19.594 1.00 95.56 99 LEU A CA 1
ATOM 795 C C . LEU A 1 99 ? 26.484 -2.189 -20.733 1.00 95.56 99 LEU A C 1
ATOM 797 O O . LEU A 1 99 ? 27.548 -2.150 -21.337 1.00 95.56 99 LEU A O 1
ATOM 801 N N . ALA A 1 100 ? 25.502 -3.037 -21.048 1.00 94.19 100 ALA A N 1
ATOM 802 C CA . ALA A 1 100 ? 25.612 -4.025 -22.117 1.00 94.19 100 ALA A CA 1
ATOM 803 C C . ALA A 1 100 ? 25.662 -3.387 -23.515 1.00 94.19 100 ALA A C 1
ATOM 805 O O . ALA A 1 100 ? 26.429 -3.836 -24.360 1.00 94.19 100 ALA A O 1
ATOM 806 N N . THR A 1 101 ? 24.872 -2.335 -23.759 1.00 93.38 101 THR A N 1
ATOM 807 C CA . THR A 1 101 ? 24.836 -1.643 -25.059 1.00 93.38 101 THR A CA 1
ATOM 808 C C . THR A 1 101 ? 25.874 -0.528 -25.194 1.00 93.38 101 THR A C 1
ATOM 810 O O . THR A 1 101 ? 25.999 0.057 -26.266 1.00 93.38 101 THR A O 1
ATOM 813 N N . GLY A 1 102 ? 26.598 -0.187 -24.121 1.00 94.50 102 GLY A N 1
ATOM 814 C CA . GLY A 1 102 ? 27.512 0.959 -24.098 1.00 94.50 102 GLY A CA 1
ATOM 815 C C . GLY A 1 102 ? 26.808 2.316 -24.251 1.00 94.50 102 GLY A C 1
ATOM 816 O O . GLY A 1 102 ? 27.440 3.300 -24.634 1.00 94.50 102 GLY A O 1
ATOM 817 N N . ALA A 1 103 ? 25.500 2.392 -23.978 1.00 93.50 103 ALA A N 1
ATOM 818 C CA . ALA A 1 103 ? 24.695 3.572 -24.280 1.00 93.50 103 ALA A CA 1
ATOM 819 C C . ALA A 1 103 ? 24.982 4.758 -23.331 1.00 93.50 103 ALA A C 1
ATOM 821 O O . ALA A 1 103 ? 24.891 4.619 -22.102 1.00 93.50 103 ALA A O 1
ATOM 822 N N . PRO A 1 104 ? 25.229 5.969 -23.864 1.00 94.00 104 PRO A N 1
ATOM 823 C CA . PRO A 1 104 ? 25.476 7.158 -23.057 1.00 94.00 104 PRO A CA 1
ATOM 824 C C . PRO A 1 104 ? 24.201 7.676 -22.372 1.00 94.00 104 PRO A C 1
ATOM 826 O O . PRO A 1 104 ? 23.073 7.370 -22.764 1.00 94.00 104 PRO A O 1
ATOM 829 N N . ARG A 1 105 ? 24.371 8.499 -21.324 1.00 90.12 105 ARG A N 1
ATOM 830 C CA . ARG A 1 105 ? 23.272 8.963 -20.446 1.00 90.12 105 ARG A CA 1
ATOM 831 C C . ARG A 1 105 ? 22.138 9.697 -21.172 1.00 90.12 105 ARG A C 1
ATOM 833 O O . ARG A 1 105 ? 21.011 9.636 -20.696 1.00 90.12 105 ARG A O 1
ATOM 840 N N . TYR A 1 106 ? 22.429 10.375 -22.282 1.00 93.38 106 TYR A N 1
ATOM 841 C CA . TYR A 1 106 ? 21.447 11.157 -23.041 1.00 93.38 106 TYR A CA 1
ATOM 842 C C . TYR A 1 106 ? 20.534 10.304 -23.933 1.00 93.38 106 TYR A C 1
ATOM 844 O O . TYR A 1 106 ? 19.469 10.770 -24.328 1.00 93.38 106 TYR A O 1
ATOM 852 N N . VAL A 1 107 ? 20.909 9.055 -24.238 1.00 94.00 107 VAL A N 1
ATOM 853 C CA . VAL A 1 107 ? 20.017 8.124 -24.945 1.00 94.00 107 VAL A CA 1
ATOM 854 C C . VAL A 1 107 ? 18.877 7.771 -24.008 1.00 94.00 107 VAL A C 1
ATOM 856 O O . VAL A 1 107 ? 19.125 7.416 -22.857 1.00 94.00 107 VAL A O 1
ATOM 859 N N . ARG A 1 108 ? 17.632 7.878 -24.463 1.00 93.81 108 ARG A N 1
ATOM 860 C CA . ARG A 1 108 ? 16.454 7.602 -23.635 1.00 93.81 108 ARG A CA 1
ATOM 861 C C . ARG A 1 108 ? 16.300 6.091 -23.375 1.00 93.81 108 ARG A C 1
ATOM 863 O O . ARG A 1 108 ? 16.741 5.263 -24.165 1.00 93.81 108 ARG A O 1
ATOM 870 N N . ASN A 1 109 ? 15.717 5.718 -22.228 1.00 91.50 109 ASN A N 1
ATOM 871 C CA . ASN A 1 109 ? 15.575 4.300 -21.844 1.00 91.50 109 ASN A CA 1
ATOM 872 C C . ASN A 1 109 ? 14.642 3.525 -22.796 1.00 91.50 109 ASN A C 1
ATOM 874 O O . ASN A 1 109 ? 14.882 2.351 -23.043 1.00 91.50 109 ASN A O 1
ATOM 878 N N . ASP A 1 110 ? 13.604 4.171 -23.328 1.00 90.44 110 ASP A N 1
ATOM 879 C CA . ASP A 1 110 ? 12.664 3.615 -24.315 1.00 90.44 110 ASP A CA 1
ATOM 880 C C . ASP A 1 110 ? 13.367 3.134 -25.594 1.00 90.44 110 ASP A C 1
ATOM 882 O O . ASP A 1 110 ? 13.096 2.026 -26.052 1.00 90.44 110 ASP A O 1
ATOM 886 N N . VAL A 1 111 ? 14.320 3.912 -26.119 1.00 93.00 111 VAL A N 1
ATOM 887 C CA . VAL A 1 111 ? 15.155 3.530 -27.270 1.00 93.00 111 VAL A CA 1
ATOM 888 C C . VAL A 1 111 ? 15.952 2.264 -26.951 1.00 93.00 111 VAL A C 1
ATOM 890 O O . VAL A 1 111 ? 15.907 1.299 -27.702 1.00 93.00 111 VAL A O 1
ATOM 893 N N . ILE A 1 112 ? 16.580 2.202 -25.773 1.00 93.00 112 ILE A N 1
ATOM 894 C CA . ILE A 1 112 ? 17.357 1.026 -25.348 1.00 93.00 112 ILE A CA 1
ATOM 895 C C . ILE A 1 112 ? 16.462 -0.214 -25.220 1.00 93.00 112 ILE A C 1
ATOM 897 O O . ILE A 1 112 ? 16.858 -1.305 -25.628 1.00 93.00 112 ILE A O 1
ATOM 901 N N . HIS A 1 113 ? 15.252 -0.070 -24.675 1.00 92.69 113 HIS A N 1
ATOM 902 C CA . HIS A 1 113 ? 14.287 -1.168 -24.576 1.00 92.69 113 HIS A CA 1
ATOM 903 C C . HIS A 1 113 ? 13.806 -1.650 -25.952 1.00 92.69 113 HIS A C 1
ATOM 905 O O . HIS A 1 113 ? 13.663 -2.858 -26.151 1.00 92.69 113 HIS A O 1
ATOM 911 N N . ARG A 1 114 ? 13.615 -0.732 -26.911 1.00 90.94 114 ARG A N 1
ATOM 912 C CA . ARG A 1 114 ? 13.268 -1.056 -28.302 1.00 90.94 114 ARG A CA 1
ATOM 913 C C . ARG A 1 114 ? 14.402 -1.808 -29.001 1.00 90.94 114 ARG A C 1
ATOM 915 O O . ARG A 1 114 ? 14.158 -2.874 -29.562 1.00 90.94 114 ARG A O 1
ATOM 922 N N . ASP A 1 115 ? 15.628 -1.305 -28.899 1.00 92.31 115 ASP A N 1
ATOM 923 C CA . ASP A 1 115 ? 16.806 -1.875 -29.564 1.00 92.31 115 ASP A CA 1
ATOM 924 C C . ASP A 1 115 ? 17.160 -3.261 -29.007 1.00 92.31 115 ASP A C 1
ATOM 926 O O . ASP A 1 115 ? 17.458 -4.191 -29.752 1.00 92.31 115 ASP A O 1
ATOM 930 N N . THR A 1 116 ? 17.060 -3.432 -27.684 1.00 89.69 116 THR A N 1
ATOM 931 C CA . THR A 1 116 ? 17.320 -4.714 -27.003 1.00 89.69 116 THR A CA 1
ATOM 932 C C . THR A 1 116 ? 16.122 -5.663 -27.005 1.00 89.69 116 THR A C 1
ATOM 934 O O . THR A 1 116 ? 16.224 -6.766 -26.465 1.00 89.69 116 THR A O 1
ATOM 937 N N . ARG A 1 117 ? 14.972 -5.238 -27.556 1.00 90.62 117 ARG A N 1
ATOM 938 C CA . ARG A 1 117 ? 13.678 -5.951 -27.521 1.00 90.62 117 ARG A CA 1
ATOM 939 C C . ARG A 1 117 ? 13.329 -6.506 -26.133 1.00 90.62 117 ARG A C 1
ATOM 941 O O . ARG A 1 117 ? 12.722 -7.569 -26.006 1.00 90.62 117 ARG A O 1
ATOM 948 N N . THR A 1 118 ? 13.744 -5.802 -25.081 1.00 89.81 118 THR A N 1
ATOM 949 C CA . THR A 1 118 ? 13.583 -6.246 -23.696 1.00 89.81 118 THR A CA 1
ATOM 950 C C . THR A 1 118 ? 12.426 -5.482 -23.056 1.00 89.81 118 THR A C 1
ATOM 952 O O . THR A 1 118 ? 12.522 -4.259 -22.942 1.00 89.81 118 THR A O 1
ATOM 955 N N . PRO A 1 119 ? 11.358 -6.155 -22.589 1.00 89.62 119 PRO A N 1
ATOM 956 C CA . PRO A 1 119 ? 10.242 -5.475 -21.939 1.00 89.62 119 PRO A CA 1
ATOM 957 C C . PRO A 1 119 ? 10.677 -4.836 -20.616 1.00 89.62 119 PRO A C 1
ATOM 959 O O . PRO A 1 119 ? 11.573 -5.337 -19.921 1.00 89.62 119 PRO A O 1
ATOM 962 N N . ALA A 1 120 ? 10.017 -3.743 -20.233 1.00 88.44 120 ALA A N 1
ATOM 963 C CA . ALA A 1 120 ? 10.207 -3.157 -18.909 1.00 88.44 120 ALA A CA 1
ATOM 964 C C . ALA A 1 120 ? 9.768 -4.150 -17.813 1.00 88.44 120 ALA A C 1
ATOM 966 O O . ALA A 1 120 ? 8.903 -5.001 -18.041 1.00 88.44 120 ALA A O 1
ATOM 967 N N . VAL A 1 121 ? 10.313 -4.037 -16.595 1.00 87.88 121 VAL A N 1
ATOM 968 C CA . VAL A 1 121 ? 9.953 -4.907 -15.455 1.00 87.88 121 VAL A CA 1
ATOM 969 C C . VAL A 1 121 ? 8.442 -4.907 -15.220 1.00 87.88 121 VAL A C 1
ATOM 971 O O . VAL A 1 121 ? 7.853 -5.944 -14.929 1.00 87.88 121 VAL A O 1
ATOM 974 N N . GLU A 1 122 ? 7.796 -3.756 -15.382 1.00 85.75 122 GLU A N 1
ATOM 975 C CA . GLU A 1 122 ? 6.349 -3.627 -15.231 1.00 85.75 122 GLU A CA 1
ATOM 976 C C . GLU A 1 122 ? 5.557 -4.425 -16.273 1.00 85.75 122 GLU A C 1
ATOM 978 O O . GLU A 1 122 ? 4.638 -5.160 -15.912 1.00 85.75 122 GLU A O 1
ATOM 983 N N . GLU A 1 123 ? 5.933 -4.333 -17.546 1.00 87.88 123 GLU A N 1
ATOM 984 C CA . GLU A 1 123 ? 5.311 -5.111 -18.621 1.00 87.88 123 GLU A CA 1
ATOM 985 C C . GLU A 1 123 ? 5.568 -6.603 -18.442 1.00 87.88 123 GLU A C 1
ATOM 987 O O . GLU A 1 123 ? 4.665 -7.416 -18.620 1.00 87.88 123 GLU A O 1
ATOM 992 N N . PHE A 1 124 ? 6.776 -6.976 -18.017 1.00 89.50 124 PHE A N 1
ATOM 993 C CA . PHE A 1 124 ? 7.115 -8.362 -17.725 1.00 89.50 124 PHE A CA 1
ATOM 994 C C . PHE A 1 124 ? 6.237 -8.941 -16.607 1.00 89.50 124 PHE A C 1
ATOM 996 O O . PHE A 1 124 ? 5.684 -10.032 -16.766 1.00 89.50 124 PHE A O 1
ATOM 1003 N N . VAL A 1 125 ? 6.055 -8.205 -15.504 1.00 88.00 125 VAL A N 1
ATOM 1004 C CA . VAL A 1 125 ? 5.170 -8.605 -14.396 1.00 88.00 125 VAL A CA 1
ATOM 1005 C C . VAL A 1 125 ? 3.717 -8.690 -14.866 1.00 88.00 125 VAL A C 1
ATOM 1007 O O . VAL A 1 125 ? 3.035 -9.666 -14.548 1.00 88.00 125 VAL A O 1
ATOM 1010 N N . ARG A 1 126 ? 3.256 -7.728 -15.676 1.00 86.44 126 ARG A N 1
ATOM 1011 C CA . ARG A 1 126 ? 1.910 -7.732 -16.271 1.00 86.44 126 ARG A CA 1
ATOM 1012 C C . ARG A 1 126 ? 1.687 -8.969 -17.144 1.00 86.44 126 ARG A C 1
ATOM 1014 O O . ARG A 1 126 ? 0.703 -9.682 -16.964 1.00 86.44 126 ARG A O 1
ATOM 1021 N N . ASN A 1 127 ? 2.640 -9.280 -18.019 1.00 90.12 127 ASN A N 1
ATOM 1022 C CA . ASN A 1 127 ? 2.594 -10.430 -18.923 1.00 90.12 127 ASN A CA 1
ATOM 1023 C C . ASN A 1 127 ? 2.706 -11.764 -18.178 1.00 90.12 127 ASN A C 1
ATOM 1025 O O . ASN A 1 127 ? 2.119 -12.765 -18.591 1.00 90.12 127 ASN A O 1
ATOM 1029 N N . LEU A 1 128 ? 3.471 -11.817 -17.086 1.00 89.44 128 LEU A N 1
ATOM 1030 C CA . LEU A 1 128 ? 3.532 -12.986 -16.212 1.00 89.44 128 LEU A CA 1
ATOM 1031 C C . LEU A 1 128 ? 2.182 -13.228 -15.529 1.00 89.44 128 LEU A C 1
ATOM 1033 O O . LEU A 1 128 ? 1.685 -14.354 -15.552 1.00 89.44 128 LEU A O 1
ATOM 1037 N N . ALA A 1 129 ? 1.577 -12.172 -14.979 1.00 87.88 129 ALA A N 1
ATOM 1038 C CA . ALA A 1 129 ? 0.265 -12.239 -14.348 1.00 87.88 129 ALA A CA 1
ATOM 1039 C C . ALA A 1 129 ? -0.816 -12.659 -15.353 1.00 87.88 129 ALA A C 1
ATOM 1041 O O . ALA A 1 129 ? -1.556 -13.602 -15.090 1.00 87.88 129 ALA A O 1
ATOM 1042 N N . HIS A 1 130 ? -0.850 -12.044 -16.540 1.00 85.69 130 HIS A N 1
ATOM 1043 C CA . HIS A 1 130 ? -1.795 -12.400 -17.600 1.00 85.69 130 HIS A CA 1
ATOM 1044 C C . HIS A 1 130 ? -1.684 -13.881 -17.990 1.00 85.69 130 HIS A C 1
ATOM 1046 O O . HIS A 1 130 ? -2.678 -14.603 -17.985 1.00 85.69 130 HIS A O 1
ATOM 1052 N N . ARG A 1 131 ? -0.463 -14.377 -18.241 1.00 89.12 131 ARG A N 1
ATOM 1053 C CA . ARG A 1 131 ? -0.228 -15.796 -18.562 1.00 89.12 131 ARG A CA 1
ATOM 1054 C C . ARG A 1 131 ? -0.646 -16.735 -17.433 1.00 89.12 131 ARG A C 1
ATOM 1056 O O . ARG A 1 131 ? -1.145 -17.821 -17.709 1.00 89.12 131 ARG A O 1
ATOM 1063 N N . MET A 1 132 ? -0.435 -16.341 -16.179 1.00 86.62 132 MET A N 1
ATOM 1064 C CA . MET A 1 132 ? -0.871 -17.119 -15.021 1.00 86.62 132 MET A CA 1
ATOM 1065 C C . MET A 1 132 ? -2.400 -17.218 -14.959 1.00 86.62 132 MET A C 1
ATOM 1067 O O . MET A 1 132 ? -2.911 -18.324 -14.799 1.00 86.62 132 MET A O 1
ATOM 1071 N N . PHE A 1 133 ? -3.120 -16.111 -15.167 1.00 83.25 133 PHE A N 1
ATOM 1072 C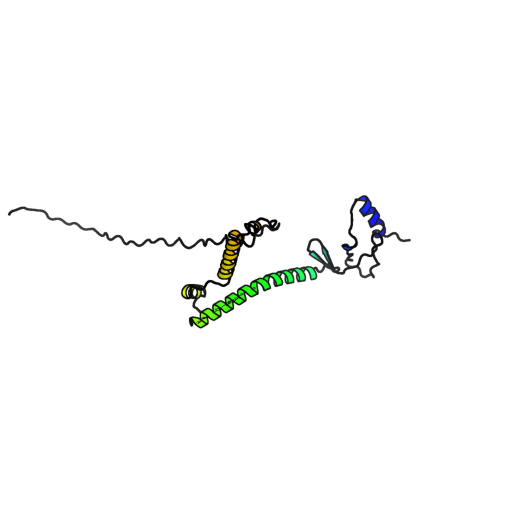 CA . PHE A 1 133 ? -4.586 -16.113 -15.189 1.00 83.25 133 PHE A CA 1
ATOM 1073 C C . PHE A 1 133 ? -5.154 -16.923 -16.355 1.00 83.25 133 PHE A C 1
ATOM 1075 O O . PHE A 1 133 ? -6.015 -17.766 -16.132 1.00 83.25 133 PHE A O 1
ATOM 1082 N N . VAL A 1 134 ? -4.625 -16.747 -17.570 1.00 85.88 134 VAL A N 1
ATOM 1083 C CA . VAL A 1 134 ? -5.036 -17.543 -18.740 1.00 85.88 134 VAL A CA 1
ATOM 1084 C C . VAL A 1 134 ? -4.792 -19.034 -18.502 1.00 85.88 134 VAL A C 1
ATOM 1086 O O . VAL A 1 134 ? -5.632 -19.864 -18.829 1.00 85.88 134 VAL A O 1
ATOM 1089 N N . ARG A 1 135 ? -3.662 -19.402 -17.885 1.00 87.50 135 ARG A N 1
ATOM 1090 C CA . ARG A 1 135 ? -3.378 -20.801 -17.538 1.00 87.50 135 ARG A CA 1
ATOM 1091 C C . ARG A 1 135 ? -4.345 -21.350 -16.490 1.00 87.50 135 ARG A C 1
ATOM 1093 O O . ARG A 1 135 ? -4.704 -22.517 -16.577 1.00 87.50 135 ARG A O 1
ATOM 1100 N N . ALA A 1 136 ? -4.723 -20.543 -15.501 1.00 84.25 136 ALA A N 1
ATOM 1101 C CA . ALA A 1 136 ? -5.680 -20.946 -14.475 1.00 84.25 136 ALA A CA 1
ATOM 1102 C C . ALA A 1 136 ? -7.080 -21.170 -15.069 1.00 84.25 136 ALA A C 1
ATOM 1104 O O . ALA A 1 136 ? -7.693 -22.195 -14.783 1.00 84.25 136 ALA A O 1
ATOM 1105 N N . ASP A 1 137 ? -7.532 -20.271 -15.948 1.00 83.75 137 ASP A N 1
ATOM 1106 C CA . ASP A 1 137 ? -8.826 -20.380 -16.632 1.00 83.75 137 ASP A CA 1
ATOM 1107 C C . ASP A 1 137 ? -8.866 -21.531 -17.652 1.00 83.75 137 ASP A C 1
ATOM 1109 O O . ASP A 1 137 ? -9.912 -22.131 -17.853 1.00 83.75 137 ASP A O 1
ATOM 1113 N N . ASN A 1 138 ? -7.729 -21.893 -18.252 1.00 87.56 138 ASN A N 1
ATOM 1114 C CA . ASN A 1 138 ? -7.622 -23.038 -19.167 1.00 87.56 138 ASN A CA 1
ATOM 1115 C C . ASN A 1 138 ? -7.221 -24.346 -18.457 1.00 87.56 138 ASN A C 1
ATOM 1117 O O . ASN A 1 138 ? -6.899 -25.339 -19.111 1.00 87.56 138 ASN A O 1
ATOM 1121 N N . GLY A 1 139 ? -7.159 -24.350 -17.122 1.00 86.69 139 GLY A N 1
ATOM 1122 C CA . GLY A 1 139 ? -6.707 -25.4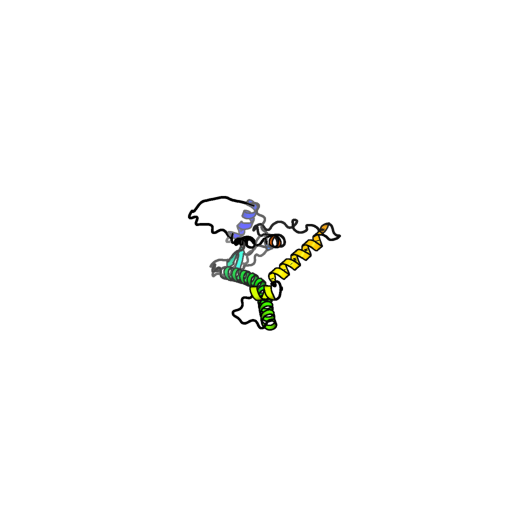99 -16.342 1.00 86.69 139 GLY A CA 1
ATOM 1123 C C . GLY A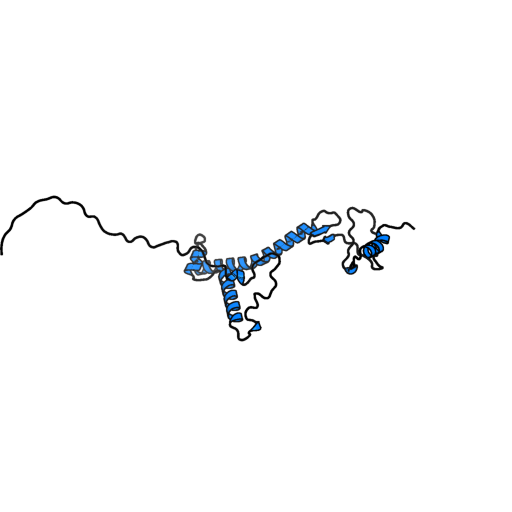 1 139 ? -7.731 -26.642 -16.307 1.00 86.69 139 GLY A C 1
ATOM 1124 O O . GLY A 1 139 ? -8.907 -26.434 -16.587 1.00 86.69 139 GLY A O 1
ATOM 1125 N N . PRO A 1 140 ? -7.332 -27.851 -15.885 1.00 86.88 140 PRO A N 1
ATOM 1126 C CA . PRO A 1 140 ? -8.252 -28.986 -15.746 1.00 86.88 140 PRO A CA 1
ATOM 1127 C C . PRO A 1 140 ? -9.273 -28.813 -14.604 1.00 86.88 140 PRO A C 1
ATOM 1129 O O . PRO A 1 140 ? -10.208 -29.599 -14.480 1.00 86.88 140 PRO A O 1
ATOM 1132 N N . TYR A 1 141 ? -9.099 -27.803 -13.747 1.00 85.75 141 TYR A N 1
ATOM 1133 C CA . TYR A 1 141 ? -9.910 -27.587 -12.554 1.00 85.75 141 TYR A CA 1
ATOM 1134 C C . TYR A 1 141 ? -10.941 -26.475 -12.774 1.00 85.75 141 TYR A C 1
ATOM 1136 O O . TYR A 1 141 ? -10.612 -25.293 -12.706 1.00 85.75 141 TYR A O 1
ATOM 1144 N N . GLN A 1 142 ? -12.206 -26.858 -12.952 1.00 81.56 142 GLN A N 1
ATOM 1145 C CA . GLN A 1 142 ? -13.314 -25.937 -13.243 1.00 81.56 142 GLN A CA 1
ATOM 1146 C C . GLN A 1 142 ? -13.560 -24.887 -12.147 1.00 81.56 142 GLN A C 1
ATOM 1148 O O . GLN A 1 142 ? -13.981 -23.776 -12.434 1.00 81.56 142 GLN A O 1
ATOM 1153 N N . HIS A 1 143 ? -13.251 -25.201 -10.886 1.00 79.06 143 HIS A N 1
ATOM 1154 C CA . HIS A 1 143 ? -13.374 -24.247 -9.776 1.00 79.06 143 HIS A CA 1
ATOM 1155 C C . HIS A 1 143 ? -12.277 -23.168 -9.772 1.00 79.06 143 HIS A C 1
ATOM 1157 O O . HIS A 1 143 ? -12.384 -22.192 -9.033 1.00 79.06 143 HIS A O 1
ATOM 1163 N N . LEU A 1 144 ? -11.200 -23.354 -10.549 1.00 76.19 144 LEU A N 1
ATOM 1164 C CA . LEU A 1 144 ? -10.184 -22.323 -10.757 1.00 76.19 144 LEU A CA 1
ATOM 1165 C C . LEU A 1 144 ? -10.553 -21.376 -11.902 1.00 76.19 144 LEU A C 1
ATOM 1167 O O . LEU A 1 144 ? -10.016 -20.268 -11.971 1.00 76.19 144 LEU A O 1
ATOM 1171 N N . HIS A 1 145 ? -11.472 -21.798 -12.775 1.00 80.06 145 HIS A N 1
ATOM 1172 C CA . HIS A 1 145 ? -11.978 -20.970 -13.860 1.00 80.06 145 HIS A CA 1
ATOM 1173 C C . HIS A 1 145 ? -12.765 -19.816 -13.259 1.00 80.06 145 HIS A C 1
ATOM 1175 O O . HIS A 1 145 ? -13.702 -20.024 -12.491 1.00 80.06 145 HIS A O 1
ATOM 1181 N N . GLY A 1 146 ? -12.373 -18.584 -13.575 1.00 71.56 146 GLY A N 1
ATOM 1182 C CA . GLY A 1 146 ? -13.126 -17.425 -13.118 1.00 71.56 146 GLY A CA 1
ATOM 1183 C C . GLY A 1 146 ? -13.157 -17.269 -11.593 1.00 71.56 146 GLY A C 1
ATOM 1184 O O . GLY A 1 146 ? -14.178 -16.869 -11.059 1.00 71.56 146 GLY A O 1
ATOM 1185 N N . ILE A 1 147 ? -12.049 -17.499 -10.874 1.00 67.81 147 ILE A N 1
ATOM 1186 C CA . ILE A 1 147 ? -11.935 -17.131 -9.439 1.00 67.81 147 ILE A CA 1
ATOM 1187 C C . ILE A 1 147 ? -12.121 -15.611 -9.216 1.00 67.81 147 ILE A C 1
ATOM 1189 O O . ILE A 1 147 ? -12.508 -15.153 -8.140 1.00 67.81 147 ILE A O 1
ATOM 1193 N N . ALA A 1 148 ? -11.829 -14.800 -10.235 1.00 56.69 148 ALA A N 1
ATOM 1194 C CA . ALA A 1 148 ? -11.753 -13.343 -10.142 1.00 56.69 148 ALA A CA 1
ATOM 1195 C C . ALA A 1 148 ? -13.063 -12.585 -9.795 1.00 56.69 148 ALA A C 1
ATOM 1197 O O . ALA A 1 148 ? -12.949 -11.611 -9.052 1.00 56.69 148 ALA A O 1
ATOM 1198 N N . PRO A 1 149 ? -14.281 -12.967 -10.241 1.00 60.84 149 PRO A N 1
ATOM 1199 C CA . PRO A 1 149 ? -15.517 -12.263 -9.904 1.00 60.84 149 PRO A CA 1
ATOM 1200 C C . PRO A 1 149 ? -16.097 -12.644 -8.531 1.00 60.84 149 PRO A C 1
ATOM 1202 O O . PRO A 1 149 ? -17.049 -12.012 -8.093 1.00 60.84 149 PRO A O 1
ATOM 1205 N N . HIS A 1 150 ? -15.587 -13.677 -7.847 1.00 53.62 150 HIS A N 1
ATOM 1206 C CA . HIS A 1 150 ? -16.203 -14.193 -6.610 1.00 53.62 150 HIS A CA 1
ATOM 1207 C C . HIS A 1 150 ? -15.725 -13.495 -5.329 1.00 53.62 150 HIS A C 1
ATOM 1209 O O . HIS A 1 150 ? -16.200 -13.810 -4.240 1.00 53.62 150 HIS A O 1
ATOM 1215 N N . ARG A 1 151 ? -14.795 -12.536 -5.428 1.00 54.81 151 ARG A N 1
ATOM 1216 C CA . ARG A 1 151 ? -14.512 -11.626 -4.313 1.00 54.81 151 ARG A CA 1
ATOM 1217 C C . ARG A 1 151 ? -15.454 -10.437 -4.390 1.00 54.81 151 ARG A C 1
ATOM 1219 O O . ARG A 1 151 ? -15.479 -9.742 -5.401 1.00 54.81 151 ARG A O 1
ATOM 1226 N N . GLU A 1 152 ? -16.171 -10.184 -3.297 1.00 59.84 152 GLU A N 1
ATOM 1227 C CA . GLU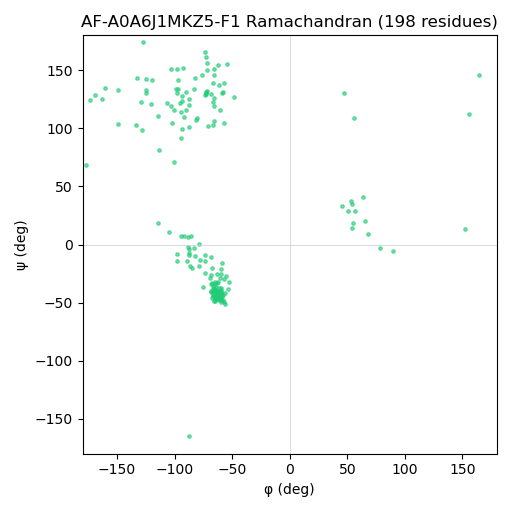 A 1 152 ? -16.954 -8.963 -3.125 1.00 59.84 152 GLU A CA 1
ATOM 1228 C C . GLU A 1 152 ? -16.093 -7.743 -3.470 1.00 59.84 152 GLU A C 1
ATOM 1230 O O . GLU A 1 152 ? -14.969 -7.581 -2.976 1.00 59.84 152 GLU A O 1
ATOM 1235 N N . ARG A 1 153 ? -16.610 -6.904 -4.374 1.00 66.38 153 ARG A N 1
ATOM 1236 C CA . ARG A 1 153 ? -15.924 -5.689 -4.805 1.00 66.38 153 ARG A CA 1
ATOM 1237 C C . ARG A 1 153 ? -15.664 -4.827 -3.568 1.00 66.38 153 ARG A C 1
ATOM 1239 O O . ARG A 1 153 ? -16.597 -4.596 -2.799 1.00 66.38 153 ARG A O 1
ATOM 1246 N N . PRO A 1 154 ? -14.435 -4.323 -3.355 1.00 68.31 154 PRO A N 1
ATOM 1247 C CA . PRO A 1 154 ? -14.194 -3.429 -2.236 1.00 68.31 154 PRO A CA 1
ATOM 1248 C C . PRO A 1 154 ? -15.139 -2.220 -2.346 1.00 68.31 154 PRO A C 1
ATOM 1250 O O . PRO A 1 154 ? -15.282 -1.673 -3.445 1.00 68.31 154 PRO A O 1
ATOM 1253 N N . PRO A 1 155 ? -15.734 -1.747 -1.233 1.00 70.31 155 PRO A N 1
ATOM 1254 C CA . PRO A 1 155 ? -16.699 -0.637 -1.239 1.00 70.31 155 PRO A CA 1
ATOM 1255 C C . PRO A 1 155 ? -16.112 0.663 -1.814 1.00 70.31 155 PRO A C 1
ATOM 1257 O O . PRO A 1 155 ? -16.832 1.570 -2.207 1.00 70.31 155 PRO A O 1
ATOM 1260 N N . ASN A 1 156 ? -14.784 0.723 -1.920 1.00 73.81 156 ASN A N 1
ATOM 1261 C CA . ASN A 1 156 ? -14.012 1.839 -2.447 1.00 73.81 156 ASN A CA 1
ATOM 1262 C C . ASN A 1 156 ? -13.988 1.900 -3.992 1.00 73.81 156 ASN A C 1
ATOM 1264 O O . ASN A 1 156 ? -13.269 2.733 -4.537 1.00 73.81 156 ASN A O 1
ATOM 1268 N N . GLY A 1 157 ? -14.659 0.978 -4.701 1.00 72.31 157 GLY A N 1
ATOM 1269 C CA . GLY A 1 157 ? -14.782 0.982 -6.169 1.00 72.31 157 GLY A CA 1
ATOM 1270 C C . GLY A 1 157 ? -13.487 0.714 -6.950 1.00 72.31 157 GLY A C 1
ATOM 1271 O O . GLY A 1 157 ? -13.461 0.865 -8.168 1.00 72.31 157 GLY A O 1
ATOM 1272 N N . ARG A 1 158 ? -12.400 0.322 -6.274 1.00 71.88 158 ARG A N 1
ATOM 1273 C CA . ARG A 1 158 ? -11.100 0.079 -6.917 1.00 71.88 158 ARG A CA 1
ATOM 1274 C C . ARG A 1 158 ? -11.165 -1.137 -7.854 1.00 71.88 158 ARG A C 1
ATOM 1276 O O . ARG A 1 158 ? -11.760 -2.142 -7.456 1.00 71.88 158 ARG A O 1
ATOM 1283 N N . PRO A 1 159 ? -10.539 -1.069 -9.045 1.00 70.88 159 PRO A N 1
ATOM 1284 C CA . PRO A 1 159 ? -10.500 -2.192 -9.972 1.00 70.88 159 PRO A CA 1
ATOM 1285 C C . PRO A 1 159 ? -9.698 -3.358 -9.387 1.00 70.88 159 PRO A C 1
ATOM 1287 O O . PRO A 1 159 ? -8.723 -3.163 -8.651 1.00 70.88 159 PRO A O 1
ATOM 1290 N N . LEU A 1 160 ? -10.116 -4.579 -9.704 1.00 73.94 160 LEU A N 1
ATOM 1291 C CA . LEU A 1 160 ? -9.442 -5.793 -9.248 1.00 73.94 160 LEU A CA 1
ATOM 1292 C C . LEU A 1 160 ? -8.096 -5.982 -9.973 1.00 73.94 160 LEU A C 1
ATOM 1294 O O . LEU A 1 160 ? -7.929 -5.518 -11.101 1.00 73.94 160 LEU A O 1
ATOM 1298 N N . PRO A 1 161 ? -7.132 -6.722 -9.388 1.00 72.56 161 PRO A N 1
ATOM 1299 C CA . PRO A 1 161 ? -5.827 -6.953 -10.011 1.00 72.56 161 PRO A CA 1
ATOM 1300 C C . PRO A 1 161 ? -5.885 -7.501 -11.443 1.00 72.56 161 PRO A C 1
ATOM 1302 O O . PRO A 1 161 ? -5.016 -7.176 -12.240 1.00 72.56 161 PRO A O 1
ATOM 1305 N N . ARG A 1 162 ? -6.907 -8.301 -11.778 1.00 71.50 162 ARG A N 1
ATOM 1306 C CA . ARG A 1 162 ? -7.134 -8.823 -13.135 1.00 71.50 162 ARG A CA 1
ATOM 1307 C C . ARG A 1 162 ? -7.696 -7.761 -14.089 1.00 71.50 162 ARG A C 1
ATOM 1309 O O . ARG A 1 162 ? -7.304 -7.730 -15.247 1.00 71.50 162 ARG A O 1
ATOM 1316 N N . GLU A 1 163 ? -8.563 -6.872 -13.606 1.00 73.69 163 GLU A N 1
ATOM 1317 C CA . GLU A 1 163 ? -9.133 -5.768 -14.395 1.00 73.69 163 GLU A CA 1
ATOM 1318 C C . GLU A 1 163 ? -8.053 -4.755 -14.787 1.00 73.69 163 GLU A C 1
ATOM 1320 O O . GLU A 1 163 ? -8.043 -4.263 -15.909 1.00 73.69 163 GLU A O 1
ATOM 1325 N N . LEU A 1 164 ? -7.073 -4.525 -13.905 1.00 73.12 164 LEU A N 1
ATOM 1326 C CA . LEU A 1 164 ? -5.900 -3.695 -14.202 1.00 73.12 164 LEU A CA 1
ATOM 1327 C C . LEU A 1 164 ? -5.061 -4.216 -15.382 1.00 73.12 164 LEU A C 1
ATOM 1329 O O . LEU A 1 164 ? -4.294 -3.450 -15.961 1.00 73.12 164 LEU A O 1
ATOM 1333 N N . LEU A 1 165 ? -5.175 -5.502 -15.730 1.00 70.88 165 LEU A N 1
ATOM 1334 C CA . LEU A 1 165 ? -4.463 -6.099 -16.864 1.00 70.88 165 LEU A CA 1
ATOM 1335 C C . LEU A 1 165 ? -5.206 -5.912 -18.196 1.00 70.88 165 LEU A C 1
ATOM 1337 O O . LEU A 1 165 ? -4.569 -6.021 -19.236 1.00 70.88 165 LEU A O 1
ATOM 1341 N N . LEU A 1 166 ? -6.517 -5.636 -18.168 1.00 63.19 166 LEU A N 1
ATOM 1342 C CA . LEU A 1 166 ? -7.380 -5.517 -19.353 1.00 63.19 166 LEU A CA 1
ATOM 1343 C C . LEU A 1 166 ? -7.440 -4.087 -19.925 1.00 63.19 166 LEU A C 1
ATOM 1345 O O . LEU A 1 166 ? -7.891 -3.901 -21.044 1.00 63.19 166 LEU A O 1
ATOM 1349 N N . VAL A 1 167 ? -6.975 -3.077 -19.179 1.00 56.19 167 VAL A N 1
ATOM 1350 C CA . VAL A 1 167 ? -7.103 -1.640 -19.525 1.00 56.19 167 VAL A CA 1
ATOM 1351 C C . VAL A 1 167 ? -5.979 -1.125 -20.449 1.00 56.19 167 VAL A C 1
ATOM 1353 O O . VAL A 1 167 ? -5.885 0.066 -20.719 1.00 56.19 167 VAL A O 1
ATOM 1356 N N . ALA A 1 168 ? -5.108 -1.988 -20.966 1.00 48.94 168 ALA A N 1
ATOM 1357 C CA . ALA A 1 168 ? -3.991 -1.563 -21.810 1.00 48.94 168 ALA A CA 1
ATOM 1358 C C . ALA A 1 168 ? -4.275 -1.772 -23.307 1.00 48.94 168 ALA A C 1
ATOM 1360 O O . ALA A 1 168 ? -3.635 -2.609 -23.935 1.00 48.94 168 ALA A O 1
ATOM 1361 N N . GLU A 1 169 ? -5.179 -0.977 -23.882 1.00 39.03 169 GLU A N 1
ATOM 1362 C CA . GLU A 1 169 ? -5.037 -0.602 -25.293 1.00 39.03 169 GLU A CA 1
ATOM 1363 C C . GLU A 1 169 ? -4.317 0.752 -25.349 1.00 39.03 169 GLU A C 1
ATOM 1365 O O . GLU A 1 169 ? -4.835 1.746 -24.828 1.00 39.03 169 GLU A O 1
ATOM 1370 N N . PRO A 1 170 ? -3.087 0.823 -25.888 1.00 42.09 170 PRO A N 1
ATOM 1371 C CA . PRO A 1 170 ? -2.415 2.096 -26.063 1.00 42.09 170 PRO A CA 1
ATOM 1372 C C . PRO A 1 170 ? -3.109 2.874 -27.186 1.00 42.09 170 PRO A C 1
ATOM 1374 O O . PRO A 1 170 ? -2.872 2.632 -28.366 1.00 42.09 170 PRO A O 1
ATOM 1377 N N . ALA A 1 171 ? -3.935 3.849 -26.813 1.00 41.44 171 ALA A N 1
ATOM 1378 C CA . ALA A 1 171 ? -4.320 4.933 -27.705 1.00 41.44 171 ALA A CA 1
ATOM 1379 C C . ALA A 1 171 ? -3.042 5.646 -28.188 1.00 41.44 171 ALA A C 1
ATOM 1381 O O . ALA A 1 171 ? -2.411 6.370 -27.417 1.00 41.44 171 ALA A O 1
ATOM 1382 N N . GLY A 1 172 ? -2.628 5.406 -29.437 1.00 41.53 172 GLY A N 1
ATOM 1383 C CA . GLY A 1 172 ? -1.534 6.163 -30.053 1.00 41.53 172 GLY A CA 1
ATOM 1384 C C . GLY A 1 172 ? -0.691 5.481 -31.134 1.00 41.53 172 GLY A C 1
ATOM 1385 O O . GLY A 1 172 ? 0.366 6.024 -31.442 1.00 41.53 172 GLY A O 1
ATOM 1386 N N . ALA A 1 173 ? -1.088 4.337 -31.702 1.00 41.28 173 ALA A N 1
ATOM 1387 C CA . ALA A 1 173 ? -0.315 3.698 -32.779 1.00 41.28 173 ALA A CA 1
ATOM 1388 C C . ALA A 1 173 ? -0.813 3.994 -34.210 1.00 41.28 173 ALA A C 1
ATOM 1390 O O . ALA A 1 173 ? -0.041 3.806 -35.145 1.00 41.28 173 ALA A O 1
ATOM 1391 N N . ASP A 1 174 ? -2.021 4.541 -34.394 1.00 39.09 174 ASP A N 1
ATOM 1392 C CA . ASP A 1 174 ? -2.675 4.539 -35.719 1.00 39.09 174 ASP A CA 1
ATOM 1393 C C . ASP A 1 174 ? -2.870 5.937 -36.347 1.00 39.09 174 ASP A C 1
ATOM 1395 O O . ASP A 1 174 ? -3.683 6.105 -37.249 1.00 39.09 174 ASP A O 1
ATOM 1399 N N . ALA A 1 175 ? -2.143 6.966 -35.890 1.00 41.06 175 ALA A N 1
ATOM 1400 C CA . ALA A 1 175 ? -2.339 8.354 -36.346 1.00 41.06 175 ALA A CA 1
ATOM 1401 C C . ALA A 1 175 ? -1.274 8.898 -37.323 1.00 41.06 175 ALA A C 1
ATOM 1403 O O . ALA A 1 175 ? -1.277 10.092 -37.604 1.00 41.06 175 ALA A O 1
ATOM 1404 N N . TYR A 1 176 ? -0.383 8.062 -37.861 1.00 36.88 176 TYR A N 1
ATOM 1405 C CA . TYR A 1 176 ? 0.485 8.454 -38.980 1.00 36.88 176 TYR A CA 1
ATOM 1406 C C . TYR A 1 176 ? 0.097 7.632 -40.204 1.00 36.88 176 TYR A C 1
ATOM 1408 O O . TYR A 1 176 ? 0.673 6.582 -40.486 1.00 36.88 176 TYR A O 1
ATOM 1416 N N . GLY A 1 177 ? -0.966 8.095 -40.864 1.00 38.56 177 GLY A N 1
ATOM 1417 C CA . GLY A 1 177 ? -1.352 7.640 -42.188 1.00 38.56 177 GLY A CA 1
ATOM 1418 C C . GLY A 1 177 ? -0.239 7.940 -43.184 1.00 38.56 177 GLY A C 1
ATOM 1419 O O . GLY A 1 177 ? 0.389 8.995 -43.137 1.00 38.56 177 GLY A O 1
ATOM 1420 N N . ASN A 1 178 ? 0.012 6.965 -44.049 1.00 49.22 178 ASN A N 1
ATOM 1421 C CA . ASN A 1 178 ? 0.827 7.128 -45.238 1.00 49.22 178 ASN A CA 1
ATOM 1422 C C . ASN A 1 178 ? 0.094 8.086 -46.184 1.00 49.22 178 ASN A C 1
ATOM 1424 O O . ASN A 1 178 ? -0.888 7.691 -46.807 1.00 49.22 178 ASN A O 1
ATOM 1428 N N . GLU A 1 179 ? 0.571 9.316 -46.289 1.00 46.09 179 GLU A N 1
ATOM 1429 C CA . GLU A 1 179 ? 0.247 10.240 -47.371 1.00 46.09 179 GLU A CA 1
ATOM 1430 C C . GLU A 1 179 ? 1.585 10.822 -47.809 1.00 46.09 179 GLU A C 1
ATOM 1432 O O . GLU A 1 179 ? 2.186 11.556 -47.042 1.00 46.09 179 GLU A O 1
ATOM 1437 N N . ASP A 1 180 ? 2.096 10.331 -48.938 1.00 39.94 180 ASP A N 1
ATOM 1438 C CA . ASP A 1 180 ? 3.046 10.991 -49.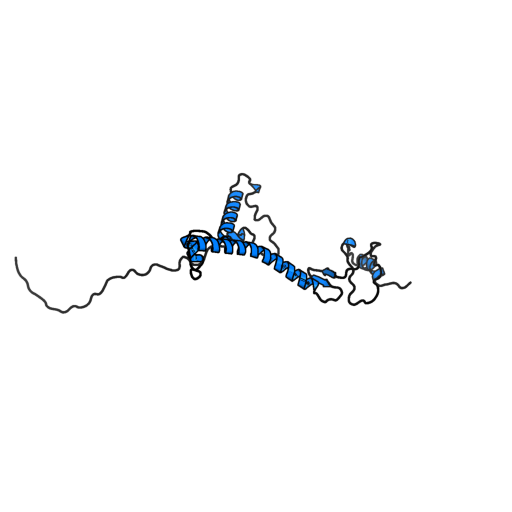848 1.00 39.94 180 ASP A CA 1
ATOM 1439 C C . ASP A 1 180 ? 3.243 10.028 -51.034 1.00 39.94 180 ASP A C 1
ATOM 1441 O O . ASP A 1 180 ? 4.259 9.349 -51.199 1.00 39.94 180 ASP A O 1
ATOM 1445 N N . GLY A 1 181 ? 2.171 9.873 -51.814 1.00 43.22 181 GLY A N 1
ATOM 1446 C CA . GLY A 1 181 ? 2.270 9.460 -53.205 1.00 43.22 181 GLY A CA 1
ATOM 1447 C C . GLY A 1 181 ? 2.276 10.735 -54.029 1.00 43.22 181 GLY A C 1
ATOM 1448 O O . GLY A 1 181 ? 1.204 11.238 -54.342 1.00 43.22 181 GLY A O 1
ATOM 1449 N N . ASP A 1 182 ? 3.462 11.273 -54.317 1.00 40.44 182 ASP A N 1
ATOM 1450 C CA . ASP A 1 182 ? 3.599 12.404 -55.232 1.00 40.44 182 ASP A CA 1
ATOM 1451 C C . ASP A 1 182 ? 3.208 11.956 -56.645 1.00 40.44 182 ASP A C 1
ATOM 1453 O O . ASP A 1 182 ? 3.921 11.232 -57.346 1.00 40.44 182 ASP A O 1
ATOM 1457 N N . GLU A 1 183 ? 1.997 12.371 -56.992 1.00 44.53 183 GLU A N 1
ATOM 1458 C CA . GLU A 1 183 ? 1.346 12.351 -58.288 1.00 44.53 183 GLU A CA 1
ATOM 1459 C C . GLU A 1 183 ? 2.104 13.292 -59.236 1.00 44.53 183 GLU A C 1
ATOM 1461 O O . GLU A 1 183 ? 2.287 14.480 -58.970 1.00 44.53 183 GLU A O 1
ATOM 1466 N N . MET A 1 184 ? 2.623 12.727 -60.323 1.00 52.12 184 MET A N 1
ATOM 1467 C CA . MET A 1 184 ? 3.410 13.432 -61.327 1.00 52.12 184 MET A CA 1
ATOM 1468 C C . MET A 1 184 ? 2.473 13.901 -62.438 1.00 52.12 184 MET A C 1
ATOM 1470 O O . MET A 1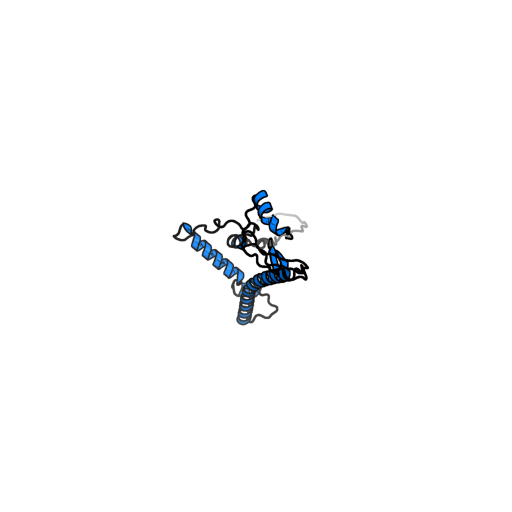 184 ? 2.150 13.102 -63.307 1.00 52.12 184 MET A O 1
ATOM 1474 N N . ASP A 1 185 ? 2.063 15.171 -62.417 1.00 41.62 185 ASP A N 1
ATOM 1475 C CA . ASP A 1 185 ? 1.352 15.819 -63.526 1.00 41.62 185 ASP A CA 1
ATOM 1476 C C . ASP A 1 185 ? 1.670 17.322 -63.572 1.00 41.62 185 ASP A C 1
ATOM 1478 O O . ASP A 1 185 ? 1.124 18.111 -62.808 1.00 41.62 185 ASP A O 1
ATOM 1482 N N . ASP A 1 186 ? 2.519 17.726 -64.520 1.00 41.56 186 ASP A N 1
ATOM 1483 C CA . ASP A 1 186 ? 2.631 19.117 -64.969 1.00 41.56 186 ASP A CA 1
ATOM 1484 C C . ASP A 1 186 ? 2.513 19.152 -66.498 1.00 41.56 186 ASP A C 1
ATOM 1486 O O . ASP A 1 186 ? 3.466 18.904 -67.242 1.00 41.56 186 ASP A O 1
ATOM 1490 N N . ALA A 1 187 ? 1.310 19.474 -66.970 1.00 42.41 187 ALA A N 1
ATOM 1491 C CA . ALA A 1 187 ? 1.019 19.806 -68.355 1.00 42.41 187 ALA A CA 1
ATOM 1492 C C . ALA A 1 187 ? 0.579 21.270 -68.447 1.00 42.41 187 ALA A C 1
ATOM 1494 O O . ALA A 1 187 ? -0.521 21.601 -68.033 1.00 42.41 187 ALA A O 1
ATOM 1495 N N . HIS A 1 188 ? 1.410 22.120 -69.052 1.00 35.28 188 HIS A N 1
ATOM 1496 C CA . HIS A 1 188 ? 1.024 23.279 -69.871 1.00 35.28 188 HIS A CA 1
ATOM 1497 C C . HIS A 1 188 ? 2.276 23.673 -70.676 1.00 35.28 188 HIS A C 1
ATOM 1499 O O . HIS A 1 188 ? 3.351 23.872 -70.123 1.00 35.28 188 HIS A O 1
ATOM 1505 N N . THR A 1 189 ? 2.253 23.766 -72.005 1.00 43.84 189 THR A N 1
ATOM 1506 C CA . THR A 1 189 ? 1.690 24.915 -72.726 1.00 43.84 189 THR A CA 1
ATOM 1507 C C . THR A 1 189 ? 1.585 24.552 -74.211 1.00 43.84 189 THR A C 1
ATOM 1509 O O . THR A 1 189 ? 2.565 24.109 -74.807 1.00 43.84 189 THR A O 1
ATOM 1512 N N . GLY A 1 190 ? 0.410 24.744 -74.811 1.00 38.31 190 GLY A N 1
ATOM 1513 C CA . GLY A 1 190 ? 0.245 24.720 -76.263 1.00 38.31 190 GLY A CA 1
ATOM 1514 C C . GLY A 1 190 ? 0.629 26.063 -76.884 1.00 38.31 190 GLY A C 1
ATOM 1515 O O . GLY A 1 190 ? 0.348 27.109 -76.304 1.00 38.31 190 GLY A O 1
ATOM 1516 N N . LEU A 1 191 ? 1.237 26.022 -78.068 1.00 42.34 191 LEU A N 1
ATOM 1517 C CA . LEU A 1 191 ? 1.212 27.096 -79.059 1.00 42.34 191 LEU A CA 1
ATOM 1518 C C . LEU A 1 191 ? 1.292 26.462 -80.455 1.00 42.34 191 LEU A C 1
ATOM 1520 O O . LEU A 1 191 ? 2.068 25.539 -80.693 1.00 42.34 191 LEU A O 1
ATOM 1524 N N . ASP A 1 192 ? 0.402 26.947 -81.312 1.00 41.81 192 ASP A N 1
ATOM 1525 C CA . ASP A 1 192 ? 0.007 26.468 -82.634 1.00 41.81 192 ASP A CA 1
ATOM 1526 C C . ASP A 1 192 ? 1.142 26.274 -83.649 1.00 41.81 192 ASP A C 1
ATOM 1528 O O . ASP A 1 192 ? 2.141 26.987 -83.610 1.00 41.81 192 ASP A O 1
ATOM 1532 N N . THR A 1 193 ? 0.929 25.393 -84.641 1.00 43.69 193 THR A N 1
ATOM 1533 C CA . THR A 1 193 ? 0.812 25.745 -86.081 1.00 43.69 193 THR A CA 1
ATOM 1534 C C . THR A 1 193 ? 0.409 24.491 -86.890 1.00 43.69 193 THR A C 1
ATOM 1536 O O . THR A 1 193 ? 1.057 23.451 -86.815 1.00 43.69 193 THR A O 1
ATOM 1539 N N . ALA A 1 194 ? -0.691 24.589 -87.642 1.00 46.56 194 ALA A N 1
ATOM 1540 C CA . ALA A 1 194 ? -1.236 23.582 -88.568 1.00 46.56 194 ALA A CA 1
ATOM 1541 C C . ALA A 1 194 ? -0.606 23.709 -89.993 1.00 46.56 194 ALA A C 1
ATOM 1543 O O . ALA A 1 194 ? 0.304 24.512 -90.170 1.00 46.56 194 ALA A O 1
ATOM 1544 N N . PRO A 1 195 ? -1.164 23.111 -91.068 1.00 60.38 195 PRO A N 1
ATOM 1545 C CA . PRO A 1 195 ? -1.176 21.690 -91.460 1.00 60.38 195 PRO A CA 1
ATOM 1546 C C . PRO A 1 195 ? -0.672 21.465 -92.921 1.00 60.38 195 PRO A C 1
ATOM 1548 O O . PRO A 1 195 ? -0.479 22.434 -93.647 1.00 60.38 195 PRO A O 1
ATOM 1551 N N . ALA A 1 196 ? -0.530 20.199 -93.359 1.00 39.75 196 ALA A N 1
ATOM 1552 C CA . ALA A 1 196 ? -0.725 19.646 -94.734 1.00 39.75 196 ALA A CA 1
ATOM 1553 C C . ALA A 1 196 ? 0.109 18.350 -94.889 1.00 39.75 196 ALA A C 1
ATOM 1555 O O . ALA A 1 196 ? 1.307 18.364 -94.636 1.00 39.75 196 ALA A O 1
ATOM 1556 N N . GLN A 1 197 ? -0.512 17.170 -95.013 1.00 46.81 197 GLN A N 1
ATOM 1557 C CA . GLN A 1 197 ? -0.802 16.451 -96.274 1.00 46.81 197 GLN A CA 1
ATOM 1558 C C . GLN A 1 197 ? 0.428 16.181 -97.162 1.00 46.81 197 GLN A C 1
ATOM 1560 O O . GLN A 1 197 ? 0.960 17.111 -97.752 1.00 46.81 197 GLN A O 1
ATOM 1565 N N . ASP A 1 198 ? 0.863 14.916 -97.258 1.00 41.31 198 ASP A N 1
ATOM 1566 C CA . ASP A 1 198 ? 0.721 14.047 -98.450 1.00 41.31 198 ASP A CA 1
ATOM 1567 C C . ASP A 1 198 ? 1.651 12.810 -98.388 1.00 41.31 198 ASP A C 1
ATOM 1569 O O . ASP A 1 198 ? 2.762 12.914 -97.878 1.00 41.31 198 ASP A O 1
ATOM 1573 N N . SER A 1 199 ? 1.153 11.680 -98.937 1.00 48.28 199 SER A N 1
ATOM 1574 C CA . SER A 1 199 ? 1.847 10.552 -99.630 1.00 48.28 199 SER A CA 1
ATOM 1575 C C . SER A 1 199 ? 3.104 9.918 -98.997 1.00 48.28 199 SER A C 1
ATOM 1577 O O . SER A 1 199 ? 4.049 10.614 -98.659 1.00 48.28 199 SER A O 1
ATOM 1579 N N . GLU A 1 200 ? 3.247 8.600 -98.840 1.00 40.97 200 GLU A N 1
ATOM 1580 C CA . GLU A 1 200 ? 2.968 7.436 -99.708 1.00 40.97 200 GLU A CA 1
ATOM 1581 C C . GLU A 1 200 ? 3.000 6.158 -98.846 1.00 40.97 200 GLU A C 1
ATOM 1583 O O . GLU A 1 200 ? 3.733 6.155 -97.826 1.00 40.97 200 GLU A O 1
#

Solvent-accessible surface area (backbone atoms only — not comparable to full-atom values): 13131 Å² total; per-residue (Å²): 135,88,84,50,76,71,76,51,44,62,60,52,32,56,74,69,70,53,88,78,62,62,93,78,47,69,44,69,62,68,85,66,94,63,90,80,72,91,42,64,58,96,87,42,75,40,54,79,39,65,59,48,79,52,100,90,42,43,48,37,32,83,66,72,40,56,67,32,52,52,51,54,50,52,52,51,49,55,58,48,53,61,54,46,56,59,52,51,52,40,51,51,51,54,51,51,53,32,64,76,70,67,55,58,88,87,60,58,70,67,58,54,31,59,76,67,70,47,74,54,61,67,55,48,52,50,54,51,52,52,53,51,52,54,48,38,51,70,41,96,48,72,83,49,37,71,58,75,77,75,55,80,74,56,94,82,71,64,79,51,83,70,53,69,68,69,71,76,72,77,89,80,80,84,84,79,75,93,82,85,79,85,77,89,81,90,88,86,82,90,78,88,83,88,89,82,91,80,89,131

Foldseek 3Di:
DDDDPLNCVQVVCVVVVHDDDQVLDADAAAPDPDDDDFRDDPNHTHHHDQWDQDPNQIQGNPRPSVVRVVVVVVVVVVVVVVVVVLVVVQVVVLVVLCVVVVPDPPDDSVVSCVVVVPDGSVVVVLVVVVVVLVCQLVDPDPCSNCPPVPDDQPPVNDDDPVVVSVPDDDPDDPPDDDDDPPDDDDDDDDDDDDDDDDDD

Radius of gyration: 37.39 Å; Cα contacts (8 Å, |Δi|>4): 105; chains: 1; bounding box: 61×56×149 Å

Secondary structure (DSSP, 8-state):
----TTTTHHHHHHHTT----GGG--B--SS--SPPP-EEETTEEEPB-SEEEETTEEEETT---HHHHHHHHHHHHHHHHHHHHHHHHHHHHHHHHHHHHT--TTS-HHHHHHHTTPPPHHHHHHHHHHHHHHHHHTSS-GGGTT-GGGSPPPTT-PPPTTHHHH----TTSS--------------------------